Protein AF-A0A369VTH0-F1 (afdb_monomer)

Secondary structure (DSSP, 8-state):
-------------------PPPPPPP-TTSSSSS-PPPPPPP--------S------TT-----PPP-EEEETTTEEEEPPHHHHHHHHHHHHHHHHHTT--HHHHHHHSSS---HHHHHHH-HHHHHHHHHHHHHHHHHHHHHHHHHSS-HHHHHHHHHHTS--------------------------

Foldseek 3Di:
DDDDDDDDDDDDDDDPDDPDDDDDDDPPPVPPPPDDDDDDDDDDDDDDDDDDDDDPDDPPQDDFADWDFDQDVPPGTDTDDSVRRLVVLLVQLLQCLLVPHDLQVNQVVGVVRDHSVSCCVSRVPSNVNSPVNNVVVVVVVLVCLLPVPPDVPSVVVCCVVPVVDDPDPPPDPDDDDDDPDPPPDDDDD

Organism: NCBI:txid2283317

Structure (mmCIF, N/CA/C/O backbone):
data_AF-A0A369VTH0-F1
#
_entry.id   AF-A0A369VTH0-F1
#
loop_
_atom_site.group_PDB
_atom_site.id
_atom_site.type_symbol
_atom_site.label_atom_id
_atom_site.label_alt_id
_atom_site.label_comp_id
_atom_site.label_asym_id
_atom_site.label_entity_id
_atom_site.label_seq_id
_atom_site.pdbx_PDB_ins_code
_atom_site.Cartn_x
_atom_site.Cartn_y
_atom_site.Cartn_z
_atom_site.occupancy
_atom_site.B_iso_or_equiv
_atom_site.auth_seq_id
_atom_site.auth_comp_id
_atom_site.auth_asym_id
_atom_site.auth_atom_id
_atom_site.pdbx_PDB_model_num
ATOM 1 N N . MET A 1 1 ? 69.311 9.388 26.893 1.00 39.47 1 MET A N 1
ATOM 2 C CA . MET A 1 1 ? 69.489 10.281 28.061 1.00 39.47 1 MET A CA 1
ATOM 3 C C . MET A 1 1 ? 70.096 11.584 27.569 1.00 39.47 1 MET A C 1
ATOM 5 O O . MET A 1 1 ? 70.911 11.472 26.658 1.00 39.47 1 MET A O 1
ATOM 9 N N . PRO A 1 2 ? 69.844 12.751 28.185 1.00 56.41 2 PRO A N 1
ATOM 10 C CA . PRO A 1 2 ? 68.812 13.108 29.178 1.00 56.41 2 PRO A CA 1
ATOM 11 C C . PRO A 1 2 ? 68.108 14.454 28.839 1.00 56.41 2 PRO A C 1
ATOM 13 O O . PRO A 1 2 ? 68.538 15.172 27.949 1.00 56.41 2 PRO A O 1
ATOM 16 N N . GLY A 1 3 ? 66.934 14.741 29.406 1.00 42.00 3 GLY A N 1
ATOM 17 C CA . GLY A 1 3 ? 66.774 15.743 30.483 1.00 42.00 3 GLY A CA 1
ATOM 18 C C . GLY A 1 3 ? 65.873 16.877 29.946 1.00 42.00 3 GLY A C 1
ATOM 19 O O . GLY A 1 3 ? 65.974 17.204 28.775 1.00 42.00 3 GLY A O 1
ATOM 20 N N . ASP A 1 4 ? 64.892 17.455 30.632 1.00 45.78 4 ASP A N 1
ATOM 21 C CA . ASP A 1 4 ? 64.706 17.573 32.067 1.00 45.78 4 ASP A CA 1
ATOM 22 C C . ASP A 1 4 ? 63.232 17.704 32.470 1.00 45.78 4 ASP A C 1
ATOM 24 O O . ASP A 1 4 ? 62.365 18.189 31.744 1.00 45.78 4 ASP A O 1
ATOM 28 N N . ARG A 1 5 ? 62.997 17.229 33.693 1.00 45.72 5 ARG A N 1
ATOM 29 C CA . ARG A 1 5 ? 61.818 17.440 34.533 1.00 45.72 5 ARG A CA 1
ATOM 30 C C . ARG A 1 5 ? 61.799 18.881 35.079 1.00 45.72 5 ARG A C 1
ATOM 32 O O . ARG A 1 5 ? 62.796 19.585 35.008 1.00 45.72 5 ARG A O 1
ATOM 39 N N . VAL A 1 6 ? 60.731 19.168 35.838 1.00 45.72 6 VAL A N 1
ATOM 40 C CA . VAL A 1 6 ? 60.580 20.240 36.853 1.00 45.72 6 VAL A CA 1
ATOM 41 C C . VAL A 1 6 ? 59.989 21.530 36.243 1.00 45.72 6 VAL A C 1
ATOM 43 O O . VAL A 1 6 ? 60.472 22.010 35.237 1.00 45.72 6 VAL A O 1
ATOM 46 N N . ALA A 1 7 ? 58.895 22.138 36.713 1.00 45.72 7 ALA A N 1
ATOM 47 C CA . ALA A 1 7 ? 58.315 22.183 38.048 1.00 45.72 7 ALA A CA 1
ATOM 48 C C . ALA A 1 7 ? 56.780 22.278 38.008 1.00 45.72 7 ALA A C 1
ATOM 50 O O . ALA A 1 7 ? 56.200 23.098 37.298 1.00 45.72 7 ALA A O 1
ATOM 51 N N . ALA A 1 8 ? 56.137 21.494 38.869 1.00 44.50 8 ALA A N 1
ATOM 52 C CA . ALA A 1 8 ? 54.810 21.781 39.379 1.00 44.50 8 ALA A CA 1
ATOM 53 C C . ALA A 1 8 ? 54.916 22.885 40.447 1.00 44.50 8 ALA A C 1
ATOM 55 O O . ALA A 1 8 ? 55.665 22.737 41.410 1.00 44.50 8 ALA A O 1
ATOM 56 N N . SER A 1 9 ? 54.154 23.968 40.300 1.00 47.31 9 SER A N 1
ATOM 57 C CA . SER A 1 9 ? 53.889 24.936 41.372 1.00 47.31 9 SER A CA 1
ATOM 58 C C . SER A 1 9 ? 52.471 25.475 41.158 1.00 47.31 9 SER A C 1
ATOM 60 O O . SER A 1 9 ? 52.183 26.127 40.164 1.00 47.31 9 SER A O 1
ATOM 62 N N . ARG A 1 10 ? 51.489 24.937 41.884 1.00 46.12 10 ARG A N 1
ATOM 63 C CA . ARG A 1 10 ? 50.989 25.502 43.146 1.00 46.12 10 ARG A CA 1
ATOM 64 C C . ARG A 1 10 ? 50.269 26.836 42.931 1.00 46.12 10 ARG A C 1
ATOM 66 O O . ARG A 1 10 ? 50.824 27.891 43.191 1.00 46.12 10 ARG A O 1
ATOM 73 N N . LEU A 1 11 ? 48.990 26.760 42.569 1.00 49.03 11 LEU A N 1
ATOM 74 C CA . LEU A 1 11 ? 48.008 27.783 42.923 1.00 49.03 11 LEU A CA 1
ATOM 75 C C . LEU A 1 11 ? 46.764 27.091 43.483 1.00 49.03 11 LEU A C 1
ATOM 77 O O . LEU A 1 11 ? 45.876 26.623 42.776 1.00 49.03 11 LEU A O 1
ATOM 81 N N . GLN A 1 12 ? 46.786 26.977 44.807 1.00 43.75 12 GLN A N 1
ATOM 82 C CA . GLN A 1 12 ? 45.666 26.627 45.661 1.00 43.75 12 GLN A CA 1
ATOM 83 C C . GLN A 1 12 ? 44.728 27.838 45.698 1.00 43.75 12 GLN A C 1
ATOM 85 O O . GLN A 1 12 ? 45.043 28.846 46.319 1.00 43.75 12 GLN A O 1
ATOM 90 N N . GLY A 1 13 ? 43.604 27.747 44.989 1.00 47.66 13 GLY A N 1
ATOM 91 C CA . GLY A 1 13 ? 42.487 28.682 45.094 1.00 47.66 13 GLY A CA 1
ATOM 92 C C . GLY A 1 13 ? 41.375 28.050 45.923 1.00 47.66 13 GLY A C 1
ATOM 93 O O . GLY A 1 13 ? 40.755 27.072 45.502 1.00 47.66 13 GLY A O 1
ATOM 94 N N . GLU A 1 14 ? 41.178 28.584 47.121 1.00 44.91 14 GLU A N 1
ATOM 95 C CA . GLU A 1 14 ? 40.207 28.183 48.136 1.00 44.91 14 GLU A CA 1
ATOM 96 C C . GLU A 1 14 ? 38.776 28.039 47.588 1.00 44.91 14 GLU A C 1
ATOM 98 O O . GLU A 1 14 ? 38.122 29.010 47.209 1.00 44.91 14 GLU A O 1
ATOM 103 N N . LYS A 1 15 ? 38.231 26.818 47.623 1.00 50.03 15 LYS A N 1
ATOM 104 C CA . LYS A 1 15 ? 36.787 26.594 47.483 1.00 50.03 15 LYS A CA 1
ATOM 105 C C . LYS A 1 15 ? 36.137 26.760 48.853 1.00 50.03 15 LYS A C 1
ATOM 107 O O . LYS A 1 15 ? 36.157 25.855 49.684 1.00 50.03 15 LYS A O 1
ATOM 112 N N . ARG A 1 16 ? 35.571 27.943 49.082 1.00 43.16 16 ARG A N 1
ATOM 113 C CA . ARG A 1 16 ? 34.778 28.297 50.265 1.00 43.16 16 ARG A CA 1
ATOM 114 C C . ARG A 1 16 ? 33.562 27.362 50.358 1.00 43.16 16 ARG A C 1
ATOM 116 O O . ARG A 1 16 ? 32.650 27.434 49.539 1.00 43.16 16 ARG A O 1
ATOM 123 N N . ALA A 1 17 ? 33.570 26.461 51.337 1.00 48.00 17 ALA A N 1
ATOM 124 C CA . ALA A 1 17 ? 32.475 25.539 51.610 1.00 48.00 17 ALA A CA 1
ATOM 125 C C . ALA A 1 17 ? 31.249 26.309 52.131 1.00 48.00 17 ALA A C 1
ATOM 127 O O . ALA A 1 17 ? 31.187 26.695 53.299 1.00 48.00 17 ALA A O 1
ATOM 128 N N . VAL A 1 18 ? 30.261 26.532 51.265 1.00 51.88 18 VAL A N 1
ATOM 129 C CA . VAL A 1 18 ? 28.922 26.955 51.686 1.00 51.88 18 VAL A CA 1
ATOM 130 C C . VAL A 1 18 ? 28.245 25.733 52.305 1.00 51.88 18 VAL A C 1
ATOM 132 O O . VAL A 1 18 ? 27.923 24.769 51.613 1.00 51.88 18 VAL A O 1
ATOM 135 N N . ARG A 1 19 ? 28.078 25.746 53.632 1.00 46.31 19 ARG A N 1
ATOM 136 C CA . ARG A 1 19 ? 27.323 24.728 54.371 1.00 46.31 19 ARG A CA 1
ATOM 137 C C . ARG A 1 19 ? 25.872 24.743 53.880 1.00 46.31 19 ARG A C 1
ATOM 139 O O . ARG A 1 19 ? 25.130 25.676 54.169 1.00 46.31 19 ARG A O 1
ATOM 146 N N . SER A 1 20 ? 25.492 23.723 53.115 1.00 52.38 20 SER A N 1
ATOM 147 C CA . SER A 1 20 ? 24.114 23.499 52.680 1.00 52.38 20 SER A CA 1
ATOM 148 C C . SER A 1 20 ? 23.259 23.115 53.891 1.00 52.38 20 SER A C 1
ATOM 150 O O . SER A 1 20 ? 23.569 22.162 54.606 1.00 52.38 20 SER A O 1
ATOM 152 N N . ILE A 1 21 ? 22.216 23.899 54.152 1.00 50.62 21 ILE A N 1
ATOM 153 C CA . ILE A 1 21 ? 21.202 23.628 55.174 1.00 50.62 21 ILE A CA 1
ATOM 154 C C . ILE A 1 21 ? 20.304 22.494 54.645 1.00 50.62 21 ILE 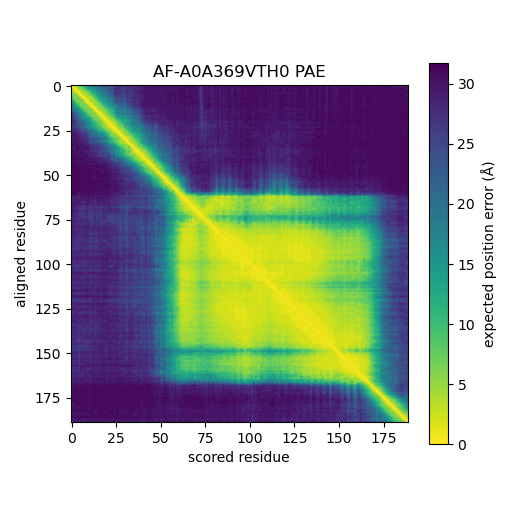A C 1
ATOM 156 O O . ILE A 1 21 ? 19.779 22.629 53.538 1.00 50.62 21 ILE A O 1
ATOM 160 N N . PRO A 1 22 ? 20.101 21.384 55.379 1.00 64.50 22 PRO A N 1
ATOM 161 C CA . PRO A 1 22 ? 19.213 20.318 54.924 1.00 64.50 22 PRO A CA 1
ATOM 162 C C . PRO A 1 22 ? 17.736 20.758 54.994 1.00 64.50 22 PRO A C 1
ATOM 164 O O . PRO A 1 22 ? 17.345 21.428 55.953 1.00 64.50 22 PRO A O 1
ATOM 167 N N . PRO A 1 23 ? 16.889 20.377 54.018 1.00 58.41 23 PRO A N 1
ATOM 168 C CA . PRO A 1 23 ? 15.469 20.718 54.039 1.00 58.41 23 PRO A CA 1
ATOM 169 C C . PRO A 1 23 ? 14.714 19.949 55.143 1.00 58.41 23 PRO A C 1
ATOM 171 O O . PRO A 1 23 ? 15.085 18.816 55.472 1.00 58.41 23 PRO A O 1
ATOM 174 N N . PRO A 1 24 ? 13.632 20.520 55.709 1.00 54.00 24 PRO A N 1
ATOM 175 C CA . PRO A 1 24 ? 12.862 19.876 56.769 1.00 54.00 24 PRO A CA 1
ATOM 176 C C . PRO A 1 24 ? 12.137 18.623 56.256 1.00 54.00 24 PRO A C 1
ATOM 178 O O . PRO A 1 24 ? 11.511 18.631 55.192 1.00 54.00 24 PRO A O 1
ATOM 181 N N . LYS A 1 25 ? 12.214 17.537 57.034 1.00 52.00 25 LYS A N 1
ATOM 182 C CA . LYS A 1 25 ? 11.550 16.256 56.755 1.00 52.00 25 LYS A CA 1
ATOM 183 C C . LYS A 1 25 ? 10.031 16.468 56.740 1.00 52.00 25 LYS A C 1
ATOM 185 O O . LYS A 1 25 ? 9.452 16.833 57.755 1.00 52.00 25 LYS A O 1
ATOM 190 N N . ARG A 1 26 ? 9.382 16.248 55.590 1.00 51.69 26 ARG A N 1
ATOM 191 C CA . ARG A 1 26 ? 7.918 16.141 55.509 1.00 51.69 26 ARG A CA 1
ATOM 192 C C . ARG A 1 26 ? 7.504 14.756 55.998 1.00 51.69 26 ARG A C 1
ATOM 194 O O . ARG A 1 26 ? 7.902 13.753 55.406 1.00 51.69 26 ARG A O 1
ATOM 201 N N . ASP A 1 27 ? 6.695 14.722 57.048 1.00 47.78 27 ASP A N 1
ATOM 202 C CA . ASP A 1 27 ? 6.076 13.517 57.600 1.00 47.78 27 ASP A CA 1
ATOM 203 C C . ASP A 1 27 ? 5.185 12.833 56.548 1.00 47.78 27 ASP A C 1
ATOM 205 O O . ASP A 1 27 ? 4.029 13.195 56.328 1.00 47.78 27 ASP A O 1
ATOM 209 N N . THR A 1 28 ? 5.729 11.831 55.859 1.00 52.28 28 THR A N 1
ATOM 210 C CA . THR A 1 28 ? 5.034 11.075 54.798 1.00 52.28 28 THR A CA 1
ATOM 211 C C . THR A 1 28 ? 4.133 9.954 55.332 1.00 52.28 28 THR A C 1
ATOM 213 O O . THR A 1 28 ? 3.490 9.248 54.556 1.00 52.28 28 THR A O 1
ATOM 216 N N . GLU A 1 29 ? 4.007 9.822 56.653 1.00 46.41 29 GLU A N 1
ATOM 217 C CA . GLU A 1 29 ? 3.188 8.791 57.306 1.00 46.41 29 GLU A CA 1
ATOM 218 C C . GLU A 1 29 ? 1.704 9.176 57.458 1.00 46.41 29 GLU A C 1
ATOM 220 O O . GLU A 1 29 ? 0.845 8.297 57.531 1.00 46.41 29 GLU A O 1
ATOM 225 N N . ARG A 1 30 ? 1.341 10.468 57.420 1.00 45.03 30 ARG A N 1
ATOM 226 C CA . ARG A 1 30 ? -0.065 10.895 57.603 1.00 45.03 30 ARG A CA 1
ATOM 227 C C . ARG A 1 30 ? -0.906 10.864 56.317 1.00 45.03 30 ARG A C 1
ATOM 229 O O . ARG A 1 30 ? -2.130 10.842 56.394 1.00 45.03 30 ARG A O 1
ATOM 236 N N . ALA A 1 31 ? -0.273 10.807 55.142 1.00 46.62 31 ALA A N 1
ATOM 237 C CA . ALA A 1 31 ? -0.955 10.848 53.840 1.00 46.62 31 ALA A CA 1
ATOM 238 C C . ALA A 1 31 ? -1.280 9.462 53.242 1.00 46.62 31 ALA A C 1
ATOM 240 O O . ALA A 1 31 ? -1.999 9.380 52.252 1.00 46.62 31 ALA A O 1
ATOM 241 N N . LYS A 1 32 ? -0.800 8.360 53.839 1.00 49.81 32 LYS A N 1
ATOM 242 C CA . LYS A 1 32 ? -1.048 6.988 53.342 1.00 49.81 32 LYS A CA 1
ATOM 243 C C . LYS A 1 32 ? -2.275 6.295 53.955 1.00 49.81 32 LYS A C 1
ATOM 245 O O . LYS A 1 32 ? -2.576 5.163 53.593 1.00 49.81 32 LYS A O 1
ATOM 250 N N . ARG A 1 33 ? -3.011 6.954 54.859 1.00 47.69 33 ARG A N 1
ATOM 251 C CA . ARG A 1 33 ? -4.164 6.365 55.576 1.00 47.69 33 ARG A CA 1
ATOM 252 C C . ARG A 1 33 ? -5.548 6.683 54.996 1.00 47.69 33 ARG A C 1
ATOM 254 O O . ARG A 1 33 ? -6.539 6.253 55.574 1.00 47.69 33 ARG A O 1
ATOM 261 N N . ALA A 1 34 ? -5.643 7.370 53.859 1.00 52.88 34 ALA A N 1
ATOM 262 C CA . ALA A 1 34 ? -6.928 7.756 53.273 1.00 52.88 34 ALA A CA 1
ATOM 263 C C . ALA A 1 34 ? -6.960 7.543 51.751 1.00 52.88 34 ALA A C 1
ATOM 265 O O . ALA A 1 34 ? -6.857 8.506 51.005 1.00 52.88 34 ALA A O 1
ATOM 266 N N . ALA A 1 35 ? -7.065 6.285 51.303 1.00 50.59 35 ALA A N 1
ATOM 267 C CA . ALA A 1 35 ? -7.643 5.888 50.005 1.00 50.59 35 ALA A CA 1
ATOM 268 C C . ALA A 1 35 ? -7.510 4.364 49.809 1.00 50.59 35 ALA A C 1
ATOM 270 O O . ALA A 1 35 ? -6.676 3.892 49.042 1.00 50.59 35 ALA A O 1
ATOM 271 N N . ALA A 1 36 ? -8.320 3.576 50.518 1.00 47.56 36 ALA A N 1
ATOM 272 C CA . ALA A 1 36 ? -8.542 2.172 50.170 1.00 47.56 36 ALA A CA 1
ATOM 273 C C . ALA A 1 36 ? -9.909 2.062 49.465 1.00 47.56 36 ALA A C 1
ATOM 275 O O . ALA A 1 36 ? -10.901 2.506 50.048 1.00 47.56 36 ALA A O 1
ATOM 276 N N . PRO A 1 37 ? -10.006 1.516 48.237 1.00 54.88 37 PRO A N 1
ATOM 277 C CA . PRO A 1 37 ? -11.299 1.281 47.597 1.00 54.88 37 PRO A CA 1
ATOM 278 C C . PRO A 1 37 ? -12.063 0.145 48.307 1.00 54.88 37 PRO A C 1
ATOM 280 O O . PRO A 1 37 ? -11.434 -0.760 48.868 1.00 54.88 37 PRO A O 1
ATOM 283 N N . PRO A 1 38 ? -13.409 0.155 48.308 1.00 53.19 38 PRO A N 1
ATOM 284 C CA . PRO A 1 38 ? -14.188 -0.861 49.008 1.00 53.19 38 PRO A CA 1
ATOM 285 C C . PRO A 1 38 ? -14.014 -2.251 48.376 1.00 53.19 38 PRO A C 1
ATOM 287 O O . PRO A 1 38 ? -14.066 -2.422 47.160 1.00 53.19 38 PRO A O 1
ATOM 290 N N . ARG A 1 39 ? -13.832 -3.256 49.242 1.00 45.56 39 ARG A N 1
ATOM 291 C CA . ARG A 1 39 ? -13.744 -4.688 48.913 1.00 45.56 39 ARG A CA 1
ATOM 292 C C . ARG A 1 39 ? -15.029 -5.173 48.220 1.00 45.56 39 ARG A C 1
ATOM 294 O O . ARG A 1 39 ? -16.110 -5.055 48.794 1.00 45.56 39 ARG A O 1
ATOM 301 N N . SER A 1 40 ? -14.914 -5.777 47.036 1.00 44.81 40 SER A N 1
ATOM 302 C CA . SER A 1 40 ? -16.000 -6.538 46.401 1.00 44.81 40 SER A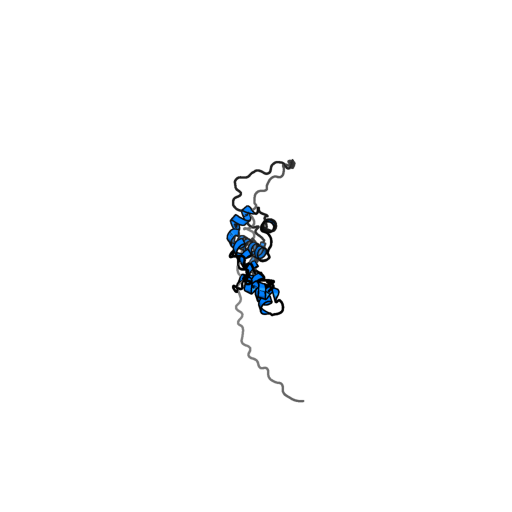 CA 1
ATOM 303 C C . SER A 1 40 ? -16.216 -7.876 47.128 1.00 44.81 40 SER A C 1
ATOM 305 O O . SER A 1 40 ? -15.262 -8.539 47.536 1.00 44.81 40 SER A O 1
ATOM 307 N N . LYS A 1 41 ? -17.482 -8.260 47.346 1.00 47.12 41 LYS A N 1
ATOM 308 C CA . LYS A 1 41 ? -17.856 -9.526 48.002 1.00 47.12 41 LYS A CA 1
ATOM 309 C C . LYS A 1 41 ? -17.584 -10.729 47.078 1.00 47.12 41 LYS A C 1
ATOM 311 O O . LYS A 1 41 ? -17.826 -10.610 45.878 1.00 47.12 41 LYS A O 1
ATOM 316 N N . PRO A 1 42 ? -17.150 -11.889 47.605 1.00 43.34 42 PRO A N 1
ATOM 317 C CA . PRO A 1 42 ? -16.998 -13.103 46.815 1.00 43.34 42 PRO A CA 1
ATOM 318 C C . PRO A 1 42 ? -18.315 -13.889 46.743 1.00 43.34 42 PRO A C 1
ATOM 320 O O . PRO A 1 42 ? -18.963 -14.112 47.763 1.00 43.34 42 PRO A O 1
ATOM 323 N N . GLY A 1 43 ? -18.650 -14.363 45.541 1.00 39.38 43 GLY A N 1
ATOM 324 C CA . GLY A 1 43 ? -19.582 -15.471 45.329 1.00 39.38 43 GLY A CA 1
ATOM 325 C C . GLY A 1 43 ? -20.795 -15.135 44.467 1.00 39.38 43 GLY A C 1
ATOM 326 O O . GLY A 1 43 ? -21.746 -14.539 44.953 1.00 39.38 43 GLY A O 1
ATOM 327 N N . ASP A 1 44 ? -20.793 -15.611 43.222 1.00 38.75 44 ASP A N 1
ATOM 328 C CA . ASP A 1 44 ? -21.819 -16.568 42.794 1.00 38.75 44 ASP A CA 1
ATOM 329 C C . ASP A 1 44 ? -21.321 -17.333 41.557 1.00 38.75 44 ASP A C 1
ATOM 331 O O . ASP A 1 44 ? -21.118 -16.774 40.477 1.00 38.75 44 ASP A O 1
ATOM 335 N N . GLY A 1 45 ? -21.054 -18.623 41.741 1.00 49.41 45 GLY A N 1
ATOM 336 C CA . GLY A 1 45 ? -20.690 -19.528 40.664 1.00 49.41 45 GLY A CA 1
ATOM 337 C C . GLY A 1 45 ? -21.936 -19.910 39.880 1.00 49.41 45 GLY A C 1
ATOM 338 O O . GLY A 1 45 ? -22.703 -20.767 40.312 1.00 49.41 45 GLY A O 1
ATOM 339 N N . ARG A 1 46 ? -22.110 -19.344 38.683 1.00 43.41 46 ARG A N 1
ATOM 340 C CA . ARG A 1 46 ? -23.081 -19.850 37.708 1.00 43.41 46 ARG A CA 1
ATOM 341 C C . ARG A 1 46 ? -22.434 -20.123 36.356 1.00 43.41 46 ARG A C 1
ATOM 343 O O . ARG A 1 46 ? -22.177 -19.232 35.560 1.00 43.41 46 ARG A O 1
ATOM 350 N N . ARG A 1 47 ? -22.177 -21.423 36.175 1.00 37.84 47 ARG A N 1
ATOM 351 C CA . ARG A 1 47 ? -22.221 -22.228 34.946 1.00 37.84 47 ARG A CA 1
ATOM 352 C C . ARG A 1 47 ? -22.208 -21.433 33.635 1.00 37.84 47 ARG A C 1
ATOM 354 O O . ARG A 1 47 ? -23.231 -20.920 33.192 1.00 37.84 47 ARG A O 1
ATOM 361 N N . LEU A 1 48 ? -21.069 -21.490 32.949 1.00 40.03 48 LEU A N 1
ATOM 362 C CA . LEU A 1 48 ? -21.002 -21.321 31.502 1.00 40.03 48 LEU A CA 1
ATOM 363 C C . LEU A 1 48 ? -21.844 -22.432 30.864 1.00 40.03 48 LEU A C 1
ATOM 365 O O . LEU A 1 48 ? -21.449 -23.597 30.875 1.00 40.03 48 LEU A O 1
ATOM 369 N N . THR A 1 49 ? -23.015 -22.085 30.336 1.00 38.66 49 THR A N 1
ATOM 370 C CA . THR A 1 49 ? -23.735 -22.964 29.414 1.00 38.66 49 THR A CA 1
ATOM 371 C C . THR A 1 49 ? -23.965 -22.251 28.092 1.00 38.66 49 THR A C 1
ATOM 373 O O . THR A 1 49 ? -24.520 -21.161 28.038 1.00 38.66 49 THR A O 1
ATOM 376 N N . SER A 1 50 ? -23.558 -22.968 27.048 1.00 34.53 50 SER A N 1
ATOM 377 C CA . SER A 1 50 ? -24.151 -23.017 25.717 1.00 34.53 50 SER A CA 1
ATOM 378 C C . SER A 1 50 ? -23.864 -21.886 24.721 1.00 34.53 50 SER A C 1
ATOM 380 O O . SER A 1 50 ? -24.234 -20.725 24.871 1.00 34.53 50 SER A O 1
ATOM 382 N N . ALA A 1 51 ? -23.238 -22.307 23.624 1.00 40.47 51 ALA A N 1
ATOM 383 C CA . ALA A 1 51 ? -2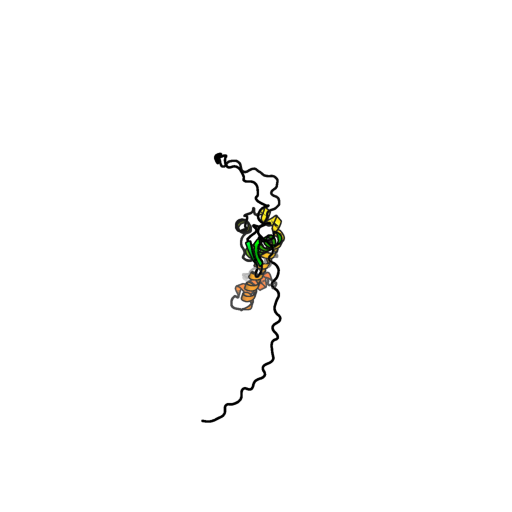2.682 -21.538 22.523 1.00 40.47 51 ALA A CA 1
ATOM 384 C C . ALA A 1 51 ? -23.727 -21.082 21.479 1.00 40.47 51 ALA A C 1
ATOM 386 O O . ALA A 1 51 ? -23.511 -21.246 20.283 1.00 40.47 51 ALA A O 1
ATOM 387 N N . ALA A 1 52 ? -24.860 -20.514 21.900 1.00 41.41 52 ALA A N 1
ATOM 388 C CA . ALA A 1 52 ? -25.975 -20.237 20.979 1.00 41.41 52 ALA A CA 1
ATOM 389 C C . ALA A 1 52 ? -26.534 -18.804 21.011 1.00 41.41 52 ALA A C 1
ATOM 391 O O . ALA A 1 52 ? -27.548 -18.542 20.371 1.00 41.41 52 ALA A O 1
ATOM 392 N N . ASN A 1 53 ? -25.911 -17.855 21.717 1.00 44.50 53 ASN A N 1
ATOM 393 C CA . ASN A 1 53 ? -26.463 -16.500 21.794 1.00 44.50 53 ASN A CA 1
ATOM 394 C C . ASN A 1 53 ? -25.371 -15.425 21.907 1.00 44.50 53 ASN A C 1
ATOM 396 O O . ASN A 1 53 ? -25.100 -14.892 22.981 1.00 44.50 53 ASN A O 1
ATOM 400 N N . LEU A 1 54 ? -24.722 -15.108 20.784 1.00 42.97 54 LEU A N 1
ATOM 401 C CA . LEU A 1 54 ? -24.006 -13.838 20.656 1.00 42.97 54 LEU A CA 1
ATOM 402 C C . LEU A 1 54 ? -25.049 -12.755 20.331 1.00 42.97 54 LEU A C 1
ATOM 404 O O . LEU A 1 54 ? -25.695 -12.839 19.284 1.00 42.97 54 LEU A O 1
ATOM 408 N N . PRO A 1 55 ? -25.254 -11.749 21.199 1.00 41.12 55 PRO A N 1
ATOM 409 C CA . PRO A 1 55 ? -26.271 -10.736 20.976 1.00 41.12 55 PRO A CA 1
ATOM 410 C C . PRO A 1 55 ? -25.934 -9.915 19.728 1.00 41.12 55 PRO A C 1
ATOM 412 O O . PRO A 1 55 ? -24.846 -9.349 19.596 1.00 41.12 55 PRO A O 1
ATOM 415 N N . ARG A 1 56 ? -26.905 -9.822 18.816 1.00 46.50 56 ARG A N 1
ATOM 416 C CA . ARG A 1 56 ? -26.887 -8.948 17.638 1.00 46.50 56 ARG A CA 1
ATOM 417 C C . ARG A 1 56 ? -26.956 -7.488 18.109 1.00 46.50 56 ARG A C 1
ATOM 419 O O . ARG A 1 56 ? -28.034 -6.908 18.185 1.00 46.50 56 ARG A O 1
ATOM 426 N N . MET A 1 57 ? -25.825 -6.912 18.519 1.00 35.66 57 MET A N 1
ATOM 427 C CA . MET A 1 57 ? -25.801 -5.592 19.157 1.00 35.66 57 MET A CA 1
ATOM 428 C C . MET A 1 57 ? -25.864 -4.440 18.145 1.00 35.66 57 MET A C 1
ATOM 430 O O . MET A 1 57 ? -24.978 -4.249 17.316 1.00 35.66 57 MET A O 1
ATOM 434 N N . ALA A 1 58 ? -26.892 -3.604 18.274 1.00 42.12 58 ALA A N 1
ATOM 435 C CA . ALA A 1 58 ? -26.882 -2.235 17.780 1.00 42.12 58 ALA A CA 1
ATOM 436 C C . ALA A 1 58 ? -25.785 -1.445 18.530 1.00 42.12 58 ALA A C 1
ATOM 438 O O . ALA A 1 58 ? -25.809 -1.366 19.754 1.00 42.12 58 ALA A O 1
ATOM 439 N N . GLY A 1 59 ? -24.790 -0.919 17.803 1.00 40.34 59 GLY A N 1
ATOM 440 C CA . GLY A 1 59 ? -23.622 -0.206 18.364 1.00 40.34 59 GLY A CA 1
ATOM 441 C C . GLY A 1 59 ? -22.306 -0.375 17.581 1.00 40.34 59 GLY A C 1
ATOM 442 O O . GLY A 1 59 ? -21.336 0.337 17.824 1.00 40.34 59 GLY A O 1
ATOM 443 N N . TRP A 1 60 ? -22.275 -1.273 16.591 1.00 44.78 60 TRP A N 1
ATOM 444 C CA . TRP A 1 60 ? -21.089 -1.766 15.863 1.00 44.78 60 TRP A CA 1
ATOM 445 C C . TRP A 1 60 ? -20.404 -0.788 14.876 1.00 44.78 60 TRP A C 1
ATOM 447 O O . TRP A 1 60 ? -19.667 -1.212 13.989 1.00 44.78 60 TRP A O 1
ATOM 457 N N . ASN A 1 61 ? -20.611 0.528 14.988 1.00 54.22 61 ASN A N 1
ATOM 458 C CA . ASN A 1 61 ? -20.164 1.493 13.966 1.00 54.22 61 ASN A CA 1
ATOM 459 C C . ASN A 1 61 ? -18.790 2.143 14.203 1.00 54.22 61 ASN A C 1
ATOM 461 O O . ASN A 1 61 ? -18.393 3.011 13.423 1.00 54.22 61 ASN A O 1
ATOM 465 N N . ARG A 1 62 ? -18.038 1.742 15.232 1.00 66.88 62 ARG A N 1
ATOM 466 C CA . ARG A 1 62 ? -16.681 2.258 15.450 1.00 66.88 62 ARG A CA 1
ATOM 467 C C . ARG A 1 62 ? -15.723 1.112 15.748 1.00 66.88 62 ARG A C 1
ATOM 469 O O . ARG A 1 62 ? -15.483 0.796 16.909 1.00 66.88 62 ARG A O 1
ATOM 476 N N . TRP A 1 63 ? -15.170 0.505 14.696 1.00 84.12 63 TRP A N 1
ATOM 477 C CA . TRP A 1 63 ? -13.951 -0.286 14.861 1.00 84.12 63 TRP A CA 1
ATOM 478 C C . TRP A 1 63 ? -12.880 0.609 15.497 1.00 84.12 63 TRP A C 1
ATOM 480 O O . TRP A 1 63 ? -12.723 1.772 15.108 1.00 84.12 63 TRP A O 1
ATOM 490 N N . ARG A 1 64 ? -12.189 0.088 16.512 1.00 84.69 64 ARG A N 1
ATOM 491 C CA . ARG A 1 64 ? -11.112 0.783 17.218 1.00 84.69 64 ARG A CA 1
ATOM 492 C C . ARG A 1 64 ? -9.855 -0.084 17.182 1.00 84.69 64 ARG A C 1
ATOM 494 O O . ARG A 1 64 ? -9.973 -1.286 17.417 1.00 84.69 64 ARG A O 1
ATOM 501 N N . PRO A 1 65 ? -8.681 0.506 16.916 1.00 86.75 65 PRO A N 1
ATOM 502 C CA . PRO A 1 65 ? -7.421 -0.221 16.954 1.00 86.75 65 PRO A CA 1
ATOM 503 C C . PRO A 1 65 ? -7.098 -0.657 18.386 1.00 86.75 65 PRO A C 1
ATOM 505 O O . PRO A 1 65 ? -7.424 0.045 19.348 1.00 86.75 65 PRO A O 1
ATOM 508 N N . ALA A 1 66 ? -6.446 -1.812 18.526 1.00 86.62 66 ALA A N 1
ATOM 509 C CA . ALA A 1 66 ? -5.936 -2.257 19.816 1.00 86.62 66 ALA A CA 1
ATOM 510 C C . ALA A 1 66 ? -4.819 -1.314 20.287 1.00 86.62 66 ALA A C 1
ATOM 512 O O . ALA A 1 66 ? -3.820 -1.133 19.590 1.00 86.62 66 ALA A O 1
ATOM 513 N N . ARG A 1 67 ? -4.984 -0.723 21.474 1.00 88.88 67 ARG A N 1
ATOM 514 C CA . ARG A 1 67 ? -3.948 0.104 22.100 1.00 88.88 67 ARG A CA 1
ATOM 515 C C . ARG A 1 67 ? -2.908 -0.802 22.741 1.00 88.88 67 ARG A C 1
ATOM 517 O O . ARG A 1 67 ? -3.243 -1.826 23.336 1.00 88.88 67 ARG A O 1
ATOM 524 N N . ARG A 1 68 ? -1.642 -0.438 22.579 1.00 88.44 68 ARG A N 1
ATOM 525 C CA . ARG A 1 68 ? -0.503 -1.178 23.124 1.00 88.44 68 ARG A CA 1
ATOM 526 C C . ARG A 1 68 ? 0.243 -0.309 24.118 1.00 88.44 68 ARG A C 1
ATOM 528 O O . ARG A 1 68 ? 0.221 0.914 24.009 1.00 88.44 68 ARG A O 1
ATOM 535 N N . ILE A 1 69 ? 0.917 -0.951 25.061 1.00 89.00 69 ILE A N 1
ATOM 536 C CA . ILE A 1 69 ? 1.887 -0.272 25.915 1.00 89.00 69 ILE A CA 1
ATOM 537 C C . ILE A 1 69 ? 3.122 -0.012 25.053 1.00 89.00 69 ILE A C 1
ATOM 539 O O . ILE A 1 69 ? 3.708 -0.948 24.507 1.00 89.00 69 ILE A O 1
ATOM 543 N N . ILE A 1 70 ? 3.458 1.260 24.881 1.00 88.81 70 ILE A N 1
ATOM 544 C CA . ILE A 1 70 ? 4.668 1.719 24.206 1.00 88.81 70 ILE A CA 1
ATOM 545 C C . ILE A 1 70 ? 5.687 2.148 25.252 1.00 88.81 70 ILE A C 1
ATOM 547 O O . ILE A 1 70 ? 5.336 2.756 26.262 1.00 88.81 70 ILE A O 1
ATOM 551 N N . ASP A 1 71 ? 6.948 1.824 24.995 1.00 90.19 71 ASP A N 1
ATOM 552 C CA . ASP A 1 71 ? 8.066 2.350 25.765 1.00 90.19 71 ASP A CA 1
ATOM 553 C C . ASP A 1 71 ? 8.534 3.651 25.113 1.00 90.19 71 ASP A C 1
ATOM 555 O O . ASP A 1 71 ? 8.885 3.670 23.928 1.00 90.19 71 ASP A O 1
ATOM 559 N N . VAL A 1 72 ? 8.460 4.748 25.861 1.00 85.44 72 VAL A N 1
ATOM 560 C CA . VAL A 1 72 ? 8.840 6.074 25.382 1.00 85.44 72 VAL A CA 1
ATOM 561 C C . VAL A 1 72 ? 10.165 6.456 26.038 1.00 85.44 72 VAL A C 1
ATOM 563 O O . VAL A 1 72 ? 10.235 6.536 27.270 1.00 85.44 72 VAL A O 1
ATOM 566 N N . PRO A 1 73 ? 11.223 6.724 25.246 1.00 89.00 73 PRO A N 1
ATOM 567 C CA . PRO A 1 73 ? 12.527 7.087 25.786 1.00 89.00 73 PRO A CA 1
ATOM 568 C C . PRO A 1 73 ? 12.428 8.264 26.764 1.00 89.00 73 PRO A C 1
ATOM 570 O O . PRO A 1 73 ? 11.987 9.349 26.397 1.00 89.00 73 PRO A O 1
ATOM 573 N N . GLY A 1 74 ? 12.836 8.045 28.015 1.00 87.44 74 GLY A N 1
ATOM 574 C CA . GLY A 1 74 ? 12.834 9.064 29.073 1.00 87.44 74 GLY A CA 1
ATOM 575 C C . GLY A 1 74 ? 11.523 9.224 29.857 1.00 87.44 74 GLY A C 1
ATOM 576 O O . GLY A 1 74 ? 11.562 9.782 30.949 1.00 87.44 74 GLY A O 1
ATOM 577 N N . GLU A 1 75 ? 10.395 8.698 29.369 1.00 79.50 75 GLU A N 1
ATOM 578 C CA . GLU A 1 75 ? 9.087 8.744 30.059 1.00 79.50 75 GLU A CA 1
ATOM 579 C C . GLU A 1 75 ? 8.653 7.376 30.615 1.00 79.50 75 GLU A C 1
ATOM 581 O O . GLU A 1 75 ? 7.778 7.303 31.479 1.00 79.50 75 GLU A O 1
ATOM 586 N N . GLY A 1 76 ? 9.283 6.292 30.154 1.00 88.06 76 GLY A N 1
ATOM 587 C CA . GLY A 1 76 ? 8.942 4.924 30.528 1.00 88.06 76 GLY A CA 1
ATOM 588 C C . GLY A 1 76 ? 7.751 4.382 29.738 1.00 88.06 76 GLY A C 1
ATOM 589 O O . GLY A 1 76 ? 7.449 4.821 28.627 1.00 88.06 76 GLY A O 1
ATOM 590 N N . GLN A 1 77 ? 7.069 3.392 30.311 1.00 87.44 77 GLN A N 1
ATOM 591 C CA . GLN A 1 77 ? 5.966 2.705 29.646 1.00 87.44 77 GLN A CA 1
ATOM 592 C C . GLN A 1 77 ? 4.658 3.488 29.777 1.00 87.44 77 GLN A C 1
ATOM 594 O O . GLN A 1 77 ? 4.201 3.764 30.889 1.00 87.44 77 GLN A O 1
ATOM 599 N N . ARG A 1 78 ? 4.012 3.781 28.645 1.00 87.88 78 ARG A N 1
ATOM 600 C CA . ARG A 1 78 ? 2.672 4.387 28.599 1.00 87.88 78 ARG A CA 1
ATOM 601 C C . ARG A 1 78 ? 1.767 3.666 27.605 1.00 87.88 78 ARG A C 1
ATOM 603 O O . ARG A 1 78 ? 2.230 3.100 26.620 1.00 87.88 78 ARG A O 1
ATOM 610 N N . GLU A 1 79 ? 0.461 3.674 27.850 1.00 88.56 79 GLU A N 1
ATOM 611 C CA . GLU A 1 79 ? -0.513 3.162 26.879 1.00 88.56 79 GLU A CA 1
ATOM 612 C C . GLU A 1 79 ? -0.611 4.129 25.689 1.00 88.56 79 GLU A C 1
ATOM 614 O O . GLU A 1 79 ? -0.662 5.345 25.874 1.00 88.56 79 GLU A O 1
ATOM 619 N N . GLN A 1 80 ? -0.636 3.598 24.464 1.00 86.94 80 GLN A N 1
ATOM 620 C CA . GLN A 1 80 ? -0.874 4.400 23.263 1.00 86.94 80 GLN A CA 1
ATOM 621 C C . GLN A 1 80 ? -2.188 5.169 23.355 1.00 86.94 80 GLN A C 1
ATOM 623 O O . GLN A 1 80 ? -3.207 4.644 23.805 1.00 86.94 80 GLN A O 1
ATOM 628 N N . THR A 1 81 ? -2.199 6.378 22.806 1.00 89.62 81 THR A N 1
ATOM 629 C CA . THR A 1 81 ? -3.446 7.107 22.561 1.00 89.62 81 THR A CA 1
ATOM 630 C C . THR A 1 81 ? -4.228 6.482 21.399 1.00 89.62 81 THR A C 1
ATOM 632 O O . THR A 1 81 ? -3.684 5.790 20.536 1.00 89.62 81 THR A O 1
ATOM 635 N N . GLU A 1 82 ? -5.535 6.753 21.321 1.00 85.56 82 GLU A N 1
ATOM 636 C CA . GLU A 1 82 ? -6.357 6.274 20.197 1.00 85.56 82 GLU A CA 1
ATOM 637 C C . GLU A 1 82 ? -5.888 6.824 18.841 1.00 85.56 82 GLU A C 1
ATOM 639 O O . GLU A 1 82 ? -5.992 6.138 17.822 1.00 85.56 82 GLU A O 1
ATOM 644 N N . GLY A 1 83 ? -5.374 8.058 18.825 1.00 88.44 83 GLY A N 1
ATOM 645 C CA . GLY A 1 83 ? -4.858 8.704 17.620 1.00 88.44 83 GLY A CA 1
ATOM 646 C C . GLY A 1 83 ? -3.603 8.015 17.090 1.00 88.44 83 GLY A C 1
ATOM 647 O O . GLY A 1 83 ? -3.537 7.706 15.899 1.00 88.44 83 GLY A O 1
ATOM 648 N N . GLU A 1 84 ? -2.653 7.711 17.978 1.00 88.81 84 GLU A N 1
ATOM 649 C CA . GLU A 1 84 ? -1.424 6.977 17.646 1.00 88.81 84 GLU A CA 1
ATOM 650 C C . GLU A 1 84 ? -1.743 5.564 17.140 1.00 88.81 84 GLU A C 1
ATOM 652 O O . GLU A 1 84 ? -1.274 5.171 16.071 1.00 88.81 84 GLU A O 1
ATOM 657 N N . ALA A 1 85 ? -2.617 4.834 17.840 1.00 90.88 85 ALA A N 1
ATOM 658 C CA . ALA A 1 85 ? -3.026 3.490 17.437 1.00 90.88 85 ALA A CA 1
ATOM 659 C C . ALA A 1 85 ? -3.722 3.485 16.059 1.00 90.88 85 ALA A C 1
ATOM 661 O O . ALA A 1 85 ? -3.526 2.577 15.248 1.00 90.88 85 ALA A O 1
ATOM 662 N N . MET A 1 86 ? -4.511 4.520 15.750 1.00 91.69 86 MET A N 1
ATOM 663 C CA . MET A 1 86 ? -5.166 4.652 14.445 1.00 91.69 86 MET A CA 1
ATOM 664 C C . MET A 1 86 ? -4.174 5.016 13.335 1.00 91.69 86 MET A C 1
ATOM 666 O O . MET A 1 86 ? -4.282 4.499 12.222 1.00 91.69 86 MET A O 1
ATOM 670 N N . ALA A 1 87 ? -3.205 5.889 13.615 1.00 92.88 87 ALA A N 1
ATOM 671 C CA . ALA A 1 87 ? -2.128 6.193 12.676 1.00 92.88 87 ALA A CA 1
ATOM 672 C C . ALA A 1 87 ? -1.302 4.937 12.359 1.00 92.88 87 ALA A C 1
ATOM 674 O O . ALA A 1 87 ? -1.036 4.658 11.189 1.00 92.88 87 ALA A O 1
ATOM 675 N N . GLN A 1 88 ? -0.994 4.129 13.376 1.00 92.88 88 GLN A N 1
ATOM 676 C CA . GLN A 1 88 ? -0.309 2.851 13.204 1.00 92.88 88 GLN A CA 1
ATOM 677 C C . GLN A 1 88 ? -1.136 1.866 12.366 1.00 92.88 88 GLN A C 1
ATOM 679 O O . GLN A 1 88 ? -0.601 1.249 11.447 1.00 92.88 88 GLN A O 1
ATOM 684 N N . ALA A 1 89 ? -2.443 1.758 12.623 1.00 94.38 89 ALA A N 1
ATOM 685 C CA . ALA A 1 89 ? -3.332 0.915 11.825 1.00 94.38 89 ALA A CA 1
ATOM 686 C C . ALA A 1 89 ? -3.382 1.353 10.350 1.00 94.38 89 ALA A C 1
ATOM 688 O O . ALA A 1 89 ? -3.338 0.509 9.456 1.00 94.38 89 ALA A O 1
ATOM 689 N N . ARG A 1 90 ? -3.422 2.666 10.080 1.00 95.81 90 ARG A N 1
ATOM 690 C CA . ARG A 1 90 ? -3.371 3.211 8.712 1.00 95.81 90 ARG A CA 1
ATOM 691 C C . ARG A 1 90 ? -2.063 2.869 8.002 1.00 95.81 90 ARG A C 1
ATOM 693 O O . ARG A 1 90 ? -2.105 2.399 6.868 1.00 95.81 90 ARG A O 1
ATOM 700 N N . ALA A 1 91 ? -0.927 3.062 8.673 1.00 96.56 91 ALA A N 1
ATOM 701 C CA . ALA A 1 91 ? 0.384 2.705 8.135 1.00 96.56 91 ALA A CA 1
ATOM 702 C C . ALA A 1 91 ? 0.472 1.201 7.830 1.00 96.56 91 ALA A C 1
ATOM 704 O O . ALA A 1 91 ? 0.852 0.814 6.729 1.00 96.56 91 ALA A O 1
ATOM 705 N N . GLN A 1 92 ? 0.006 0.356 8.754 1.00 96.06 92 GLN A N 1
ATOM 706 C CA . GLN A 1 92 ? -0.020 -1.093 8.566 1.00 96.06 92 GLN A CA 1
ATOM 707 C C . GLN A 1 92 ? -0.860 -1.508 7.347 1.00 96.06 92 GLN A C 1
ATOM 709 O O . GLN A 1 92 ? -0.409 -2.319 6.538 1.00 96.06 92 GLN A O 1
ATOM 714 N N . VAL A 1 93 ? -2.069 -0.955 7.184 1.00 97.19 93 VAL A N 1
ATOM 715 C CA . VAL A 1 93 ? -2.929 -1.250 6.022 1.00 97.19 93 VAL A CA 1
ATOM 716 C C . VAL A 1 93 ? -2.273 -0.791 4.720 1.00 97.19 93 VAL A C 1
ATOM 718 O O . VAL A 1 93 ? -2.307 -1.526 3.730 1.00 97.19 93 VAL A O 1
ATOM 721 N N . LEU A 1 94 ? -1.668 0.399 4.720 1.00 97.81 94 LEU A N 1
ATOM 722 C CA . LEU A 1 94 ? -0.962 0.939 3.563 1.00 97.81 94 LEU A CA 1
ATOM 723 C C . LEU A 1 94 ? 0.188 0.022 3.131 1.00 97.81 94 LEU A C 1
ATOM 725 O O . LEU A 1 94 ? 0.292 -0.304 1.948 1.00 97.81 94 LEU A O 1
ATOM 729 N N . ASP A 1 95 ? 1.020 -0.408 4.078 1.00 97.69 95 ASP A N 1
ATOM 730 C CA . ASP A 1 95 ? 2.187 -1.244 3.801 1.00 97.69 95 ASP A CA 1
ATOM 731 C C . ASP A 1 95 ? 1.784 -2.645 3.326 1.00 97.69 95 ASP A C 1
ATOM 733 O O . ASP A 1 95 ? 2.333 -3.145 2.344 1.00 97.69 95 ASP A O 1
ATOM 737 N N . LEU A 1 96 ? 0.763 -3.255 3.940 1.00 97.44 96 LEU A N 1
ATOM 738 C CA . LEU A 1 96 ? 0.241 -4.555 3.500 1.00 97.44 96 LEU A CA 1
ATOM 739 C C . LEU A 1 96 ? -0.353 -4.492 2.085 1.00 97.44 96 LEU A C 1
ATOM 741 O O . LEU A 1 96 ? -0.135 -5.399 1.279 1.00 97.44 96 LEU A O 1
ATOM 745 N N . MET A 1 97 ? -1.072 -3.417 1.753 1.00 97.81 97 MET A N 1
ATOM 746 C CA . MET A 1 97 ? -1.570 -3.213 0.390 1.00 97.81 97 MET A CA 1
ATOM 747 C C . MET A 1 97 ? -0.441 -2.948 -0.601 1.00 97.81 97 MET A C 1
ATOM 749 O O . MET A 1 97 ? -0.477 -3.482 -1.707 1.00 97.81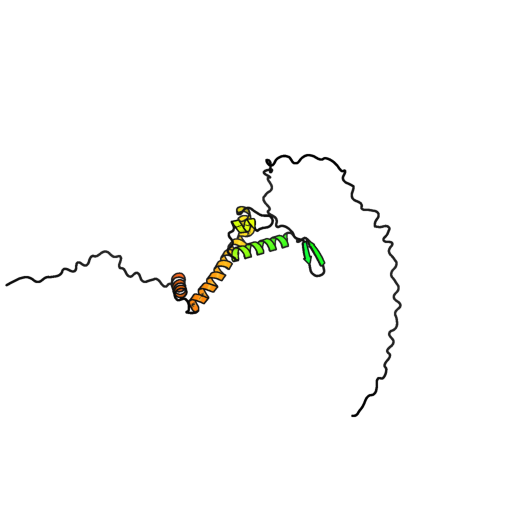 97 MET A O 1
ATOM 753 N N . ALA A 1 98 ? 0.566 -2.162 -0.216 1.00 97.06 98 ALA A N 1
ATOM 754 C CA . ALA A 1 98 ? 1.733 -1.895 -1.051 1.00 97.06 98 ALA A CA 1
ATOM 755 C C . ALA A 1 98 ? 2.545 -3.169 -1.337 1.00 97.06 98 ALA A C 1
ATOM 757 O O . ALA A 1 98 ? 3.081 -3.316 -2.435 1.00 97.06 98 ALA A O 1
ATOM 758 N N . ALA A 1 99 ? 2.581 -4.109 -0.389 1.00 96.12 99 ALA A N 1
ATOM 759 C CA . ALA A 1 99 ? 3.169 -5.436 -0.564 1.00 96.12 99 ALA A CA 1
ATOM 760 C C . ALA A 1 99 ? 2.320 -6.379 -1.444 1.00 96.12 99 ALA A C 1
ATOM 762 O O . ALA A 1 99 ? 2.809 -7.420 -1.876 1.00 96.12 99 ALA A O 1
ATOM 763 N N . GLY A 1 100 ? 1.061 -6.031 -1.735 1.00 95.44 100 GLY A N 1
ATOM 764 C CA . GLY A 1 100 ? 0.164 -6.821 -2.582 1.00 95.44 100 GLY A CA 1
ATOM 765 C C . GLY A 1 100 ? -0.710 -7.837 -1.847 1.00 95.44 100 GLY A C 1
ATOM 766 O O . GLY A 1 100 ? -1.265 -8.735 -2.483 1.00 95.44 100 GLY A O 1
ATOM 767 N N . VAL A 1 101 ? -0.871 -7.706 -0.528 1.00 96.88 101 VAL A N 1
ATOM 768 C CA . VAL A 1 101 ? -1.771 -8.569 0.251 1.00 96.88 101 VAL A CA 1
ATOM 769 C C . VAL A 1 101 ? -3.232 -8.263 -0.103 1.00 96.88 101 VAL A C 1
ATOM 771 O O . VAL A 1 101 ? -3.632 -7.111 -0.279 1.00 96.88 101 VAL A O 1
ATOM 774 N N . ARG A 1 102 ? -4.071 -9.300 -0.204 1.00 96.12 102 ARG A N 1
ATOM 775 C CA . ARG A 1 102 ? -5.502 -9.135 -0.509 1.00 96.12 102 ARG A CA 1
ATOM 776 C C . ARG A 1 102 ? -6.237 -8.476 0.659 1.00 96.12 102 ARG A C 1
ATOM 778 O O . ARG A 1 102 ? -6.033 -8.842 1.812 1.00 96.12 102 ARG A O 1
ATOM 785 N N . GLN A 1 103 ? -7.198 -7.598 0.360 1.00 95.81 103 GLN A N 1
ATOM 786 C CA . GLN A 1 103 ? -7.991 -6.882 1.377 1.00 95.81 103 GLN A CA 1
ATOM 787 C C . GLN A 1 103 ? -8.679 -7.810 2.396 1.00 95.81 103 GLN A C 1
ATOM 789 O O . GLN A 1 103 ? -8.778 -7.464 3.569 1.00 95.81 103 GLN A O 1
ATOM 794 N N . CYS A 1 104 ? -9.140 -8.993 1.971 1.00 95.81 104 CYS A N 1
ATOM 795 C CA . CYS A 1 104 ? -9.757 -9.977 2.864 1.00 95.81 104 CYS A CA 1
ATOM 796 C C . CYS A 1 104 ? -8.780 -10.551 3.897 1.00 95.81 104 CYS A C 1
ATOM 798 O O . CYS A 1 104 ? -9.182 -10.836 5.022 1.00 95.81 104 CYS A O 1
ATOM 800 N N . ASP A 1 105 ? -7.511 -10.703 3.526 1.00 97.12 105 ASP A N 1
ATOM 801 C CA . ASP A 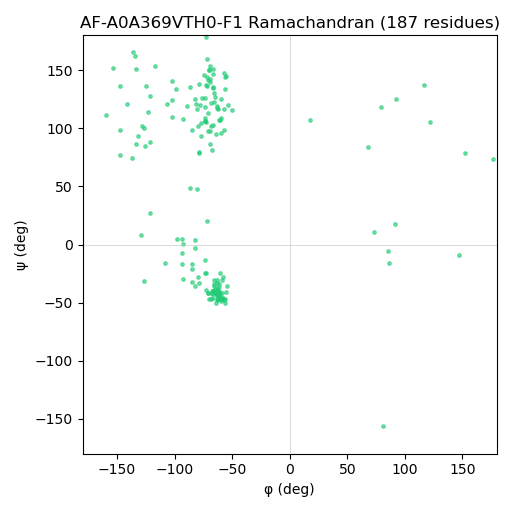1 105 ? -6.470 -11.230 4.405 1.00 97.12 105 ASP A CA 1
ATOM 802 C C . ASP A 1 105 ? -5.930 -10.118 5.310 1.00 97.12 105 ASP A C 1
ATOM 804 O O . ASP A 1 105 ? -5.724 -10.345 6.499 1.00 97.12 105 ASP A O 1
ATOM 808 N N . ILE A 1 106 ? -5.833 -8.884 4.798 1.00 96.19 106 ILE A N 1
ATOM 809 C CA . ILE A 1 106 ? -5.518 -7.698 5.610 1.00 96.19 106 ILE A CA 1
ATOM 810 C C . ILE A 1 106 ? -6.523 -7.553 6.750 1.00 96.19 106 ILE A C 1
ATOM 812 O O . ILE A 1 106 ? -6.121 -7.404 7.897 1.00 96.19 106 ILE A O 1
ATOM 816 N N . ALA A 1 107 ? -7.823 -7.669 6.470 1.00 94.38 107 ALA A N 1
ATOM 817 C CA . ALA A 1 107 ? -8.863 -7.539 7.490 1.00 94.38 107 ALA A CA 1
ATOM 818 C C . ALA A 1 107 ? -8.718 -8.559 8.644 1.00 94.38 107 ALA A C 1
ATOM 820 O O . ALA A 1 107 ? -9.039 -8.236 9.789 1.00 94.38 107 ALA A O 1
ATOM 821 N N . LYS A 1 108 ? -8.176 -9.754 8.356 1.00 94.62 108 LYS A N 1
ATOM 822 C CA . LYS A 1 108 ? -7.852 -10.794 9.350 1.00 94.62 108 LYS A CA 1
ATOM 823 C C . LYS A 1 108 ? -6.543 -10.527 10.099 1.00 94.62 108 LYS A C 1
ATOM 825 O O . LYS A 1 108 ? -6.436 -10.900 11.261 1.00 94.62 108 LYS A O 1
ATOM 830 N N . LEU A 1 109 ? -5.555 -9.916 9.439 1.00 94.50 109 LEU A N 1
ATOM 831 C CA . LEU A 1 109 ? -4.260 -9.558 10.035 1.00 94.50 109 LEU A CA 1
ATOM 832 C C . LEU A 1 109 ? -4.357 -8.377 11.012 1.00 94.50 109 LEU A C 1
ATOM 834 O O . LEU A 1 109 ? -3.498 -8.228 11.884 1.00 94.50 109 LEU A O 1
ATOM 838 N N . MET A 1 110 ? -5.372 -7.525 10.861 1.00 92.62 110 MET A N 1
ATOM 839 C CA . MET A 1 110 ? -5.593 -6.386 11.750 1.00 92.62 110 MET A CA 1
ATOM 840 C C . MET A 1 110 ? -5.974 -6.832 13.166 1.00 92.62 110 MET A C 1
ATOM 842 O O . MET A 1 110 ? -6.587 -7.877 13.370 1.00 92.62 110 MET A O 1
ATOM 846 N N . GLN A 1 111 ? -5.623 -6.010 14.158 1.00 88.38 111 GLN A N 1
ATOM 847 C CA . GLN A 1 111 ? -5.914 -6.265 15.570 1.00 88.38 111 GLN A CA 1
ATOM 848 C C . GLN A 1 111 ? -6.710 -5.092 16.176 1.00 88.38 111 GLN A C 1
ATOM 850 O O . GLN A 1 111 ? -6.166 -3.988 16.285 1.00 88.38 111 GLN A O 1
ATOM 855 N N . PRO A 1 112 ? -7.978 -5.298 16.586 1.00 89.12 112 PRO A N 1
ATOM 856 C CA . PRO A 1 112 ? -8.764 -6.532 16.467 1.00 89.12 112 PRO A CA 1
ATOM 857 C C . PRO A 1 112 ? -9.139 -6.860 15.004 1.00 89.12 112 PRO A C 1
ATOM 859 O O . PRO A 1 112 ? -9.261 -5.928 14.196 1.00 89.12 112 PRO A O 1
ATOM 862 N N . PRO A 1 113 ? -9.361 -8.149 14.664 1.00 88.75 113 PRO A N 1
ATOM 863 C CA . PRO A 1 113 ? -9.810 -8.549 13.332 1.00 88.75 113 PRO A CA 1
ATOM 864 C C . PRO A 1 113 ? -11.114 -7.852 12.953 1.00 88.75 113 PRO A C 1
ATOM 866 O O . PRO A 1 113 ? -11.955 -7.571 13.811 1.00 88.75 113 PRO A O 1
ATOM 869 N N . MET A 1 114 ? -11.294 -7.576 11.664 1.00 90.38 114 MET A N 1
ATOM 870 C CA . MET A 1 114 ? -12.489 -6.900 11.166 1.00 90.38 114 MET A CA 1
ATOM 871 C C . MET A 1 114 ? -13.041 -7.551 9.902 1.00 90.38 114 MET A C 1
ATOM 873 O O . MET A 1 114 ? -12.372 -8.330 9.231 1.00 90.38 114 MET A O 1
ATOM 877 N N . ASP A 1 115 ? -14.276 -7.195 9.564 1.00 90.75 115 ASP A N 1
ATOM 878 C CA . ASP A 1 115 ? -14.879 -7.561 8.288 1.00 90.75 115 ASP A CA 1
ATOM 879 C C . ASP A 1 115 ? -14.293 -6.716 7.132 1.00 90.75 115 ASP A C 1
ATOM 881 O O . ASP A 1 115 ? -14.008 -5.524 7.324 1.00 90.75 115 ASP A O 1
ATOM 885 N N . PRO A 1 116 ? -14.140 -7.260 5.907 1.00 92.06 116 PRO A N 1
ATOM 886 C CA . PRO A 1 116 ? -13.656 -6.489 4.765 1.00 92.06 116 PRO A CA 1
ATOM 887 C C . PRO A 1 116 ? -14.507 -5.254 4.430 1.00 92.06 116 PRO A C 1
ATOM 889 O O . PRO A 1 116 ? -13.967 -4.284 3.892 1.00 92.06 116 PRO A O 1
ATOM 892 N N . ALA A 1 117 ? -15.813 -5.242 4.726 1.00 91.44 117 ALA A N 1
ATOM 893 C CA . ALA A 1 117 ? -16.635 -4.045 4.537 1.00 91.44 117 ALA A CA 1
ATOM 894 C C . ALA A 1 117 ? -16.221 -2.916 5.492 1.00 91.44 117 ALA A C 1
ATOM 896 O O . ALA A 1 117 ? -16.118 -1.759 5.075 1.00 91.44 117 ALA A O 1
ATOM 897 N N . THR A 1 118 ? -15.898 -3.258 6.739 1.00 91.75 118 THR A N 1
ATOM 898 C CA . THR A 1 118 ? -15.374 -2.322 7.741 1.00 91.75 118 THR A CA 1
ATOM 899 C C . THR A 1 118 ? -14.015 -1.769 7.315 1.00 91.75 118 THR A C 1
ATOM 901 O O . THR A 1 118 ? -13.814 -0.553 7.359 1.00 91.75 118 THR A O 1
ATOM 904 N N . LEU A 1 119 ? -13.123 -2.618 6.791 1.00 93.31 119 LEU A N 1
ATOM 905 C CA . LEU A 1 119 ? -11.824 -2.184 6.265 1.00 93.31 119 LEU A CA 1
ATOM 906 C C . LEU A 1 119 ? -11.990 -1.121 5.166 1.00 93.31 119 LEU A C 1
ATOM 908 O O . LEU A 1 119 ? -11.369 -0.061 5.224 1.00 93.31 119 LEU A O 1
ATOM 912 N N . ARG A 1 120 ? -12.884 -1.357 4.197 1.00 94.12 120 ARG A N 1
ATOM 913 C CA . ARG A 1 120 ? -13.152 -0.397 3.109 1.00 94.12 120 ARG A CA 1
ATOM 914 C C . ARG A 1 120 ? -13.784 0.905 3.596 1.00 94.12 120 ARG A C 1
ATOM 916 O O . ARG A 1 120 ? -13.551 1.942 2.983 1.00 94.12 120 ARG A O 1
ATOM 923 N N . LYS A 1 121 ? -14.573 0.867 4.673 1.00 91.44 121 LYS A N 1
ATOM 924 C CA . LYS A 1 121 ? -15.194 2.063 5.261 1.00 91.44 121 LYS A CA 1
ATOM 925 C C . LYS A 1 121 ? -14.166 2.958 5.956 1.00 91.44 121 LYS A C 1
ATOM 927 O O . LYS A 1 121 ? -14.244 4.174 5.818 1.00 91.44 121 LYS A O 1
ATOM 932 N N . HIS A 1 122 ? -13.219 2.369 6.686 1.00 91.12 122 HIS A N 1
ATOM 933 C CA . HIS A 1 122 ? -12.270 3.121 7.516 1.00 91.12 122 HIS A CA 1
ATOM 934 C C . HIS A 1 122 ? -10.950 3.458 6.817 1.00 91.12 122 HIS A C 1
ATOM 936 O O . HIS A 1 122 ? -10.367 4.492 7.131 1.00 91.12 122 HIS A O 1
ATOM 942 N N . PHE A 1 123 ? -10.503 2.628 5.870 1.00 94.94 123 PHE A N 1
ATOM 943 C CA . PHE A 1 123 ? -9.167 2.719 5.269 1.00 94.94 123 PHE A CA 1
ATOM 944 C C . PHE A 1 123 ? -9.196 2.916 3.749 1.00 94.94 123 PHE A C 1
ATOM 946 O O . PHE A 1 123 ? -8.297 2.489 3.027 1.00 94.94 123 PHE A O 1
ATOM 953 N N . ARG A 1 124 ? -10.264 3.521 3.210 1.00 95.56 124 ARG A N 1
ATOM 954 C CA . ARG A 1 124 ? -10.435 3.682 1.755 1.00 95.56 124 ARG A CA 1
ATOM 955 C C . ARG A 1 124 ? -9.244 4.385 1.100 1.00 95.56 124 ARG A C 1
ATOM 957 O O . ARG A 1 124 ? -8.845 4.003 0.001 1.00 95.56 124 ARG A O 1
ATOM 964 N N . HIS A 1 125 ? -8.713 5.412 1.758 1.00 96.88 125 HIS A N 1
ATOM 965 C CA . HIS A 1 125 ? -7.608 6.206 1.237 1.00 96.88 125 HIS A CA 1
ATOM 966 C C . HIS A 1 125 ? -6.310 5.391 1.196 1.00 96.88 125 HIS A C 1
ATOM 968 O O . HIS A 1 125 ? -5.656 5.319 0.159 1.00 96.88 125 HIS A O 1
ATOM 974 N N . GLU A 1 126 ? -5.996 4.695 2.284 1.00 97.25 126 GLU A N 1
ATOM 975 C CA . GLU A 1 126 ? -4.804 3.865 2.450 1.00 97.25 126 GLU A CA 1
ATOM 976 C C . GLU A 1 126 ? -4.822 2.676 1.486 1.00 97.25 126 GLU A C 1
ATOM 978 O O . GLU A 1 126 ? -3.798 2.338 0.898 1.00 97.25 126 GLU A O 1
ATOM 983 N N . LEU A 1 127 ? -5.997 2.080 1.253 1.00 97.31 127 LEU A N 1
ATOM 984 C CA . LEU A 1 127 ? -6.169 1.009 0.271 1.00 97.31 127 LEU A CA 1
ATOM 985 C C . LEU A 1 127 ? -5.886 1.484 -1.164 1.00 97.31 127 LEU A C 1
ATOM 987 O O . LEU A 1 127 ? -5.269 0.758 -1.948 1.00 97.31 127 LEU A O 1
ATOM 991 N N . ALA A 1 128 ? -6.344 2.688 -1.519 1.00 97.38 128 ALA A N 1
ATOM 992 C CA . ALA A 1 128 ? -6.108 3.269 -2.838 1.00 97.38 128 ALA A CA 1
ATOM 993 C C . ALA A 1 128 ? -4.635 3.662 -3.021 1.00 97.38 128 ALA A C 1
ATOM 995 O O . ALA A 1 128 ? -4.015 3.289 -4.020 1.00 97.38 128 ALA A O 1
ATOM 996 N N . LEU A 1 129 ? -4.062 4.345 -2.027 1.00 97.75 129 LEU A N 1
ATOM 997 C CA . LEU A 1 129 ? -2.663 4.759 -2.031 1.00 97.75 129 LEU A CA 1
ATOM 998 C C . LEU A 1 129 ? -1.719 3.550 -2.042 1.00 97.75 129 LEU A C 1
ATOM 1000 O O . LEU A 1 129 ? -0.760 3.525 -2.810 1.00 97.75 129 LEU A O 1
ATOM 1004 N N . GLY A 1 130 ? -2.015 2.513 -1.257 1.00 97.38 130 GLY A N 1
ATOM 1005 C CA . GLY A 1 130 ? -1.231 1.278 -1.213 1.00 97.38 130 GLY A CA 1
ATOM 1006 C C . GLY A 1 130 ? -1.208 0.568 -2.561 1.00 97.38 130 GLY A C 1
ATOM 1007 O O . GLY A 1 130 ? -0.142 0.177 -3.029 1.00 97.38 130 GLY A O 1
ATOM 1008 N N . ARG A 1 131 ? -2.352 0.505 -3.254 1.00 97.12 131 ARG A N 1
ATOM 1009 C CA . ARG A 1 131 ? -2.422 -0.015 -4.629 1.00 97.12 131 ARG A CA 1
ATOM 1010 C C . ARG A 1 131 ? -1.572 0.810 -5.600 1.00 97.12 131 ARG A C 1
ATOM 1012 O O . ARG A 1 131 ? -0.879 0.233 -6.433 1.00 97.12 131 ARG A O 1
ATOM 1019 N N . GLN A 1 132 ? -1.611 2.139 -5.515 1.00 97.75 132 GLN A N 1
ATOM 1020 C CA . GLN A 1 132 ? -0.772 2.995 -6.363 1.00 97.75 132 GLN A CA 1
ATOM 1021 C C . GLN A 1 132 ? 0.717 2.790 -6.070 1.00 97.75 132 GLN A C 1
ATOM 1023 O O . GLN A 1 132 ? 1.507 2.655 -7.002 1.00 97.75 132 GLN A O 1
ATOM 1028 N N . ARG A 1 133 ? 1.094 2.690 -4.790 1.00 97.25 133 ARG A N 1
ATOM 1029 C CA . ARG A 1 133 ? 2.471 2.420 -4.358 1.00 97.25 133 ARG A CA 1
ATOM 1030 C C . ARG A 1 133 ? 2.962 1.066 -4.866 1.00 97.25 133 ARG A C 1
ATOM 1032 O O . ARG A 1 133 ? 4.058 0.995 -5.413 1.00 97.25 133 ARG A O 1
ATOM 1039 N N . GLN A 1 134 ? 2.133 0.027 -4.768 1.00 96.31 134 GLN A N 1
ATOM 1040 C CA . GLN A 1 134 ? 2.423 -1.294 -5.330 1.00 96.31 134 GLN A CA 1
ATOM 1041 C C . GLN A 1 134 ? 2.705 -1.204 -6.838 1.00 96.31 134 GLN A C 1
ATOM 1043 O O . GLN A 1 134 ? 3.727 -1.694 -7.317 1.00 96.31 134 GLN A O 1
ATOM 1048 N N . MET A 1 135 ? 1.823 -0.538 -7.589 1.00 95.62 135 MET A N 1
ATOM 1049 C CA . MET A 1 135 ? 1.987 -0.359 -9.035 1.00 95.62 135 MET A CA 1
ATOM 1050 C C . MET A 1 135 ? 3.227 0.462 -9.389 1.00 95.62 135 MET A C 1
ATOM 1052 O O . MET A 1 135 ? 3.907 0.126 -10.352 1.00 95.62 135 MET A O 1
ATOM 1056 N N . ALA A 1 136 ? 3.568 1.487 -8.605 1.00 96.50 136 ALA A N 1
ATOM 1057 C CA . ALA A 1 136 ? 4.770 2.288 -8.819 1.00 96.50 136 ALA A CA 1
ATOM 1058 C C . ALA A 1 136 ? 6.056 1.458 -8.667 1.00 96.50 136 ALA A C 1
ATOM 1060 O O . ALA A 1 136 ? 6.968 1.595 -9.480 1.00 96.50 136 ALA A O 1
ATOM 1061 N N . VAL A 1 137 ? 6.116 0.561 -7.675 1.00 95.62 137 VAL A N 1
ATOM 1062 C CA . VAL A 1 137 ? 7.264 -0.345 -7.487 1.00 95.62 137 VAL A CA 1
ATOM 1063 C C . VAL A 1 137 ? 7.413 -1.284 -8.684 1.00 95.62 137 VAL A C 1
ATOM 1065 O O . VAL A 1 137 ? 8.505 -1.396 -9.242 1.00 95.62 137 VAL A O 1
ATOM 1068 N N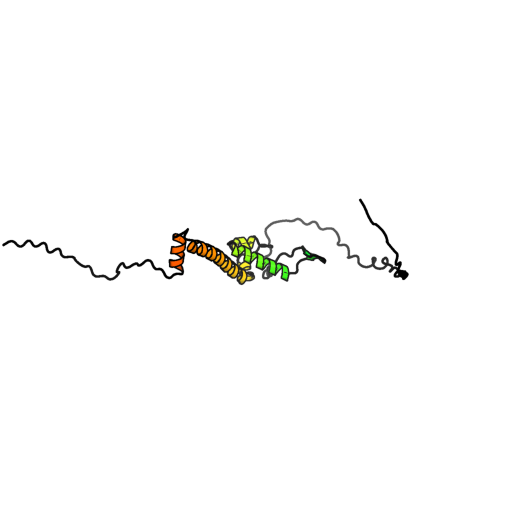 . VAL A 1 138 ? 6.317 -1.910 -9.121 1.00 93.94 138 VAL A N 1
ATOM 1069 C CA . VAL A 1 138 ? 6.325 -2.801 -10.293 1.00 93.94 138 VAL A CA 1
ATOM 1070 C C . VAL A 1 138 ? 6.712 -2.034 -11.560 1.00 93.94 138 VAL A C 1
ATOM 1072 O O . VAL A 1 138 ? 7.555 -2.498 -12.324 1.00 93.94 138 VAL A O 1
ATOM 1075 N N . ALA A 1 139 ? 6.163 -0.835 -11.758 1.00 93.50 139 ALA A N 1
ATOM 1076 C CA . ALA A 1 139 ? 6.485 0.014 -12.900 1.00 93.50 139 ALA A CA 1
ATOM 1077 C C . ALA A 1 139 ? 7.963 0.432 -12.914 1.00 93.50 139 ALA A C 1
ATOM 1079 O O . ALA A 1 139 ? 8.580 0.431 -13.976 1.00 93.50 139 ALA A O 1
ATOM 1080 N N . ALA A 1 140 ? 8.553 0.742 -11.755 1.00 94.38 140 ALA A N 1
ATOM 1081 C CA . ALA A 1 140 ? 9.973 1.072 -11.654 1.00 94.38 140 ALA A CA 1
ATOM 1082 C C . ALA A 1 140 ? 10.868 -0.118 -12.034 1.00 94.38 140 ALA A C 1
ATOM 1084 O O . ALA A 1 140 ? 11.859 0.060 -12.739 1.00 94.38 140 ALA A O 1
ATOM 1085 N N . VAL A 1 141 ? 10.515 -1.334 -11.601 1.00 94.94 141 VAL A N 1
ATOM 1086 C CA . VAL A 1 141 ? 11.230 -2.563 -11.992 1.00 94.94 141 VAL A CA 1
ATOM 1087 C C . VAL A 1 141 ? 11.109 -2.799 -13.497 1.00 94.94 141 VAL A C 1
ATOM 1089 O O . VAL A 1 141 ? 12.126 -2.978 -14.164 1.00 94.94 141 VAL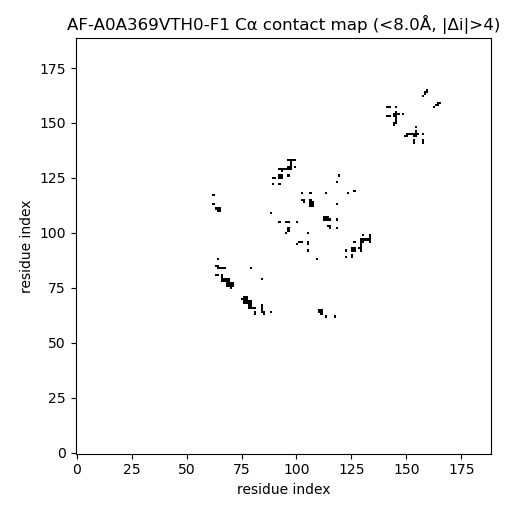 A O 1
ATOM 1092 N N . ALA A 1 142 ? 9.888 -2.748 -14.032 1.00 91.81 142 ALA A N 1
ATOM 1093 C CA . ALA A 1 142 ? 9.625 -2.949 -15.454 1.00 91.81 142 ALA A CA 1
ATOM 1094 C C . ALA A 1 142 ? 10.374 -1.931 -16.325 1.00 91.81 142 ALA A C 1
ATOM 1096 O O . ALA A 1 142 ? 10.961 -2.303 -17.336 1.00 91.81 142 ALA A O 1
ATOM 1097 N N . PHE A 1 143 ? 10.413 -0.661 -15.911 1.00 93.19 143 PHE A N 1
ATOM 1098 C CA . PHE A 1 143 ? 11.161 0.377 -16.616 1.00 93.19 143 PHE A CA 1
ATOM 1099 C C . PHE A 1 143 ? 12.663 0.080 -16.644 1.00 93.19 143 PHE A C 1
ATOM 1101 O O . PHE A 1 143 ? 13.259 0.129 -17.713 1.00 93.19 143 PHE A O 1
ATOM 1108 N N . ARG A 1 144 ? 13.263 -0.298 -15.504 1.00 94.75 144 ARG A N 1
ATOM 1109 C CA . ARG A 1 144 ? 14.692 -0.656 -15.453 1.00 94.75 144 ARG A CA 1
ATOM 1110 C C . ARG A 1 144 ? 15.029 -1.802 -16.404 1.00 94.75 144 ARG A C 1
ATOM 1112 O O . ARG A 1 144 ? 15.997 -1.685 -17.146 1.00 94.75 144 ARG A O 1
ATOM 1119 N N . LEU A 1 145 ? 14.212 -2.858 -16.412 1.00 94.12 145 LEU A N 1
ATOM 1120 C CA . LEU A 1 145 ? 14.370 -4.001 -17.319 1.00 94.12 145 LEU A CA 1
ATOM 1121 C C . LEU A 1 145 ? 14.197 -3.596 -18.790 1.00 94.12 145 LEU A C 1
ATOM 1123 O O . LEU A 1 145 ? 14.981 -3.999 -19.640 1.00 94.12 145 LEU A O 1
ATOM 1127 N N . ALA A 1 146 ? 13.219 -2.738 -19.092 1.00 92.88 146 ALA A N 1
ATOM 1128 C CA . ALA A 1 146 ? 13.018 -2.220 -20.444 1.00 92.88 146 ALA A CA 1
ATOM 1129 C C . ALA A 1 146 ? 14.202 -1.376 -20.948 1.00 92.88 146 ALA A C 1
ATOM 1131 O O . ALA A 1 146 ? 14.437 -1.334 -22.156 1.00 92.88 146 ALA A O 1
ATOM 1132 N N . THR A 1 147 ? 14.918 -0.687 -20.051 1.00 93.38 147 THR A N 1
ATOM 1133 C CA . THR A 1 147 ? 16.061 0.177 -20.393 1.00 93.38 147 THR A CA 1
ATOM 1134 C C . THR A 1 147 ? 17.421 -0.508 -20.313 1.00 93.38 147 THR A C 1
ATOM 1136 O O . THR A 1 147 ? 18.380 0.045 -20.842 1.00 93.38 147 THR A O 1
ATOM 1139 N N . SER A 1 148 ? 17.541 -1.666 -19.651 1.00 92.69 148 SER A N 1
ATOM 1140 C CA . SER A 1 148 ? 18.842 -2.329 -19.484 1.00 92.69 148 SER A CA 1
ATOM 1141 C C . SER A 1 148 ? 19.346 -2.981 -20.773 1.00 92.69 148 SER A C 1
ATOM 1143 O O . SER A 1 148 ? 20.549 -3.126 -20.950 1.00 92.69 148 SER A O 1
ATOM 1145 N N . GLY A 1 149 ? 18.436 -3.331 -21.689 1.00 88.38 149 GLY A N 1
ATOM 1146 C CA . GLY A 1 149 ? 18.757 -4.039 -22.931 1.00 88.38 149 GLY A CA 1
ATOM 1147 C C . GLY A 1 149 ? 18.827 -5.562 -22.779 1.00 88.38 149 GLY A C 1
ATOM 1148 O O . GLY A 1 149 ? 18.926 -6.256 -23.787 1.00 88.38 149 GLY A O 1
ATOM 1149 N N . ASP A 1 150 ? 18.704 -6.083 -21.553 1.00 91.38 150 ASP A N 1
ATOM 1150 C CA . ASP A 1 150 ? 18.760 -7.525 -21.270 1.00 91.38 150 ASP A CA 1
ATOM 1151 C C . ASP A 1 150 ? 17.439 -8.241 -21.581 1.00 91.38 150 ASP A C 1
ATOM 1153 O O . ASP A 1 150 ? 17.430 -9.431 -21.893 1.00 91.38 150 ASP A O 1
ATOM 1157 N N . ASP A 1 151 ? 16.314 -7.520 -21.498 1.00 92.81 151 ASP A N 1
ATOM 1158 C CA . ASP A 1 151 ? 14.974 -8.060 -21.732 1.00 92.81 151 ASP A CA 1
ATOM 1159 C C . ASP A 1 151 ? 14.249 -7.312 -22.871 1.00 92.81 151 ASP A C 1
ATOM 1161 O O . ASP A 1 151 ? 13.472 -6.374 -22.635 1.00 92.81 151 ASP A O 1
ATOM 1165 N N . PRO A 1 152 ? 14.436 -7.754 -24.132 1.00 90.62 152 PRO A N 1
ATOM 1166 C CA . PRO A 1 152 ? 13.732 -7.200 -25.284 1.00 90.62 152 PRO A CA 1
ATOM 1167 C C . PRO A 1 152 ? 12.207 -7.345 -25.199 1.00 90.62 152 PRO A C 1
ATOM 1169 O O . PRO A 1 152 ? 11.481 -6.582 -25.849 1.00 90.62 152 PRO A O 1
ATOM 1172 N N . ALA A 1 153 ? 11.695 -8.322 -24.438 1.00 93.25 153 ALA A N 1
ATOM 1173 C CA . ALA A 1 153 ? 10.260 -8.498 -24.252 1.00 93.25 153 ALA A CA 1
ATOM 1174 C C . ALA A 1 153 ? 9.696 -7.376 -23.374 1.00 93.25 153 ALA A C 1
ATOM 1176 O O . ALA A 1 153 ? 8.660 -6.803 -23.726 1.00 93.25 153 ALA A O 1
ATOM 1177 N N . MET A 1 154 ? 10.403 -6.989 -22.308 1.00 93.38 154 MET A N 1
ATOM 1178 C CA . MET A 1 154 ? 10.009 -5.858 -21.464 1.00 93.38 154 MET A CA 1
ATOM 1179 C C . MET A 1 154 ? 10.098 -4.519 -22.207 1.00 93.38 154 MET A C 1
ATOM 1181 O O . MET A 1 154 ? 9.178 -3.702 -22.109 1.00 93.38 154 MET A O 1
ATOM 1185 N N . THR A 1 155 ? 11.135 -4.306 -23.026 1.00 91.50 155 THR A N 1
ATOM 1186 C CA . THR A 1 155 ? 11.231 -3.115 -23.892 1.00 91.50 155 THR A CA 1
ATOM 1187 C C . THR A 1 155 ? 10.056 -3.041 -24.869 1.00 91.50 155 THR A C 1
ATOM 1189 O O . THR A 1 155 ? 9.398 -2.004 -24.983 1.00 91.50 155 THR A O 1
ATOM 1192 N N . ARG A 1 156 ? 9.726 -4.155 -25.538 1.00 92.19 156 ARG A N 1
ATOM 1193 C CA . ARG A 1 156 ? 8.589 -4.219 -26.470 1.00 92.19 156 ARG A CA 1
ATOM 1194 C C . ARG A 1 156 ? 7.255 -4.011 -25.754 1.00 92.19 156 ARG A C 1
ATOM 1196 O O . ARG A 1 156 ? 6.400 -3.284 -26.255 1.00 92.19 156 ARG A O 1
ATOM 1203 N N . PHE A 1 157 ? 7.085 -4.599 -24.570 1.00 90.88 157 PHE A N 1
ATOM 1204 C CA . PHE A 1 157 ? 5.917 -4.382 -23.718 1.00 90.88 157 PHE A CA 1
ATOM 1205 C C . PHE A 1 157 ? 5.753 -2.901 -23.348 1.00 90.88 157 PHE A C 1
ATOM 1207 O O . PHE A 1 157 ? 4.659 -2.347 -23.490 1.00 90.88 157 PHE A O 1
ATOM 1214 N N . TRP A 1 158 ? 6.831 -2.234 -22.933 1.00 90.38 158 TRP A N 1
ATOM 1215 C CA . TRP A 1 158 ? 6.801 -0.810 -22.600 1.00 90.38 158 TRP A CA 1
ATOM 1216 C C . TRP A 1 158 ? 6.433 0.055 -23.810 1.00 90.38 158 TRP A C 1
ATOM 1218 O O . TRP A 1 158 ? 5.568 0.928 -23.715 1.00 90.38 158 TRP A O 1
ATOM 1228 N N . LEU A 1 159 ? 7.030 -0.210 -24.973 1.00 91.75 159 LEU A N 1
ATOM 1229 C CA . LEU A 1 159 ? 6.732 0.542 -26.193 1.00 91.75 159 LEU A CA 1
ATOM 1230 C C . LEU A 1 159 ? 5.290 0.330 -26.675 1.00 91.75 159 LEU A C 1
ATOM 1232 O O . LEU A 1 159 ? 4.657 1.288 -27.117 1.00 91.75 159 LEU A O 1
ATOM 1236 N N . ARG A 1 160 ? 4.735 -0.877 -26.519 1.00 90.06 160 ARG A N 1
ATOM 1237 C CA . ARG A 1 160 ? 3.324 -1.157 -26.833 1.00 90.06 160 ARG A CA 1
ATOM 1238 C C . ARG A 1 160 ? 2.353 -0.457 -25.888 1.00 90.06 160 ARG A C 1
ATOM 1240 O O . ARG A 1 160 ? 1.340 0.080 -26.324 1.00 90.06 160 ARG A O 1
ATOM 1247 N N . THR A 1 161 ? 2.647 -0.463 -24.591 1.00 88.38 161 THR A N 1
ATOM 1248 C CA . THR A 1 161 ? 1.725 0.061 -23.569 1.00 88.38 161 THR A CA 1
ATOM 1249 C C . THR A 1 161 ? 1.834 1.569 -23.361 1.00 88.38 161 THR A C 1
ATOM 1251 O O . THR A 1 161 ? 0.836 2.211 -23.042 1.00 88.38 161 THR A O 1
ATOM 1254 N N . ARG A 1 162 ? 3.030 2.148 -23.523 1.00 86.69 162 ARG A N 1
ATOM 1255 C CA . ARG A 1 162 ? 3.326 3.561 -23.214 1.00 86.69 162 ARG A CA 1
ATOM 1256 C C . ARG A 1 162 ? 3.949 4.325 -24.381 1.00 86.69 162 ARG A C 1
ATOM 1258 O O . ARG A 1 162 ? 3.714 5.521 -24.493 1.00 86.69 162 ARG A O 1
ATOM 1265 N N . GLY A 1 163 ? 4.722 3.656 -25.237 1.00 83.62 163 GLY A N 1
ATOM 1266 C CA . GLY A 1 163 ? 5.406 4.275 -26.382 1.00 83.62 163 GLY A CA 1
ATOM 1267 C C . GLY A 1 163 ? 4.545 4.453 -27.637 1.00 83.62 163 GLY A C 1
ATOM 1268 O O . GLY A 1 163 ? 5.022 5.005 -28.620 1.00 83.62 163 GLY A O 1
ATOM 1269 N N . GLY A 1 164 ? 3.293 3.984 -27.629 1.00 85.19 164 GLY A N 1
ATOM 1270 C CA . GLY A 1 164 ? 2.389 4.097 -28.776 1.00 85.19 164 GLY A CA 1
ATOM 1271 C C . GLY A 1 164 ? 2.726 3.167 -29.945 1.00 85.19 164 GLY A C 1
ATOM 1272 O O . GLY A 1 164 ? 2.136 3.312 -31.016 1.00 85.19 164 GLY A O 1
ATOM 1273 N N . TRP A 1 165 ? 3.632 2.199 -29.762 1.00 86.38 165 TRP A N 1
ATOM 1274 C CA . TRP A 1 165 ? 3.955 1.224 -30.801 1.00 86.38 165 TRP A CA 1
ATOM 1275 C C . TRP A 1 165 ? 2.784 0.255 -30.986 1.00 86.38 165 TRP A C 1
ATOM 1277 O O . TRP A 1 165 ? 2.462 -0.542 -30.105 1.00 86.38 165 TRP A O 1
ATOM 1287 N N . ARG A 1 166 ? 2.141 0.317 -32.151 1.00 82.94 166 ARG A N 1
ATOM 1288 C CA . ARG A 1 166 ? 1.172 -0.682 -32.606 1.00 82.94 166 ARG A CA 1
ATOM 1289 C C . ARG A 1 166 ? 1.869 -1.637 -33.563 1.00 82.94 166 ARG A C 1
ATOM 1291 O O . ARG A 1 166 ? 2.569 -1.187 -34.468 1.00 82.94 166 ARG A O 1
ATOM 1298 N N . ASP A 1 167 ? 1.667 -2.936 -33.381 1.00 80.44 167 ASP A N 1
ATOM 1299 C CA . ASP A 1 167 ? 2.049 -3.896 -34.410 1.00 80.44 167 ASP A CA 1
ATOM 1300 C C . ASP A 1 167 ? 1.195 -3.569 -35.646 1.00 80.44 167 ASP A C 1
ATOM 1302 O O . ASP A 1 167 ? -0.035 -3.544 -35.565 1.00 80.44 167 ASP A O 1
ATOM 1306 N N . GLY A 1 168 ? 1.834 -3.188 -36.752 1.00 68.50 168 GLY A N 1
ATOM 1307 C CA . GLY A 1 168 ? 1.137 -2.771 -37.962 1.00 68.50 168 GLY A CA 1
ATOM 1308 C C . GLY A 1 168 ? 0.339 -3.930 -38.549 1.00 68.50 168 GLY A C 1
ATOM 1309 O O . GLY A 1 168 ? 0.874 -4.716 -39.320 1.00 68.50 168 GLY A O 1
ATOM 1310 N N . ALA A 1 169 ? -0.946 -4.028 -38.214 1.00 55.22 169 ALA A N 1
ATOM 1311 C CA . ALA A 1 169 ? -1.897 -4.814 -38.982 1.00 55.22 169 ALA A CA 1
ATOM 1312 C C . ALA A 1 16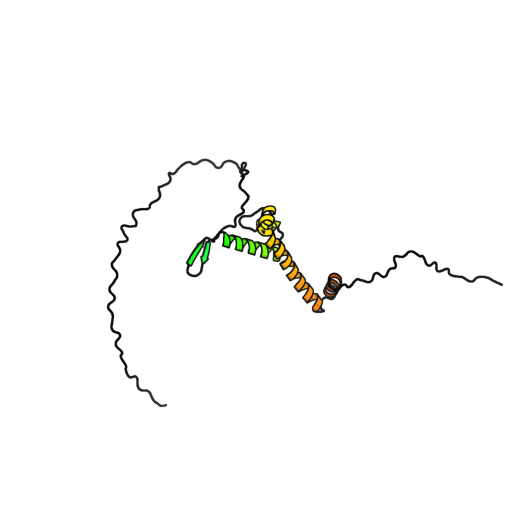9 ? -2.307 -3.995 -40.213 1.00 55.22 169 ALA A C 1
ATOM 1314 O O . ALA A 1 169 ? -3.353 -3.352 -40.236 1.00 55.22 169 ALA A O 1
ATOM 1315 N N . GLY A 1 170 ? -1.443 -4.000 -41.224 1.00 49.59 170 GLY A N 1
ATOM 1316 C CA . GLY A 1 170 ? -1.800 -3.659 -42.595 1.00 49.59 170 GLY A CA 1
ATOM 1317 C C . GLY A 1 170 ? -2.330 -4.883 -43.339 1.00 49.59 170 GLY A C 1
ATOM 1318 O O . GLY A 1 170 ? -1.862 -5.152 -44.432 1.00 49.59 170 GLY A O 1
ATOM 1319 N N . GLU A 1 171 ? -3.265 -5.638 -42.751 1.00 51.31 171 GLU A N 1
ATOM 1320 C CA . GLU A 1 171 ? -4.127 -6.519 -43.543 1.00 51.31 171 GLU A CA 1
ATOM 1321 C C . GLU A 1 171 ? -5.380 -5.708 -43.860 1.00 51.31 171 GLU A C 1
ATOM 1323 O O . GLU A 1 171 ? -6.187 -5.386 -42.978 1.00 51.31 171 GLU A O 1
ATOM 1328 N N . ALA A 1 172 ? -5.486 -5.311 -45.122 1.00 48.91 172 ALA A N 1
ATOM 1329 C CA . ALA A 1 172 ? -6.587 -4.547 -45.666 1.00 48.91 172 ALA A CA 1
ATOM 1330 C C . ALA A 1 172 ? -7.917 -5.283 -45.447 1.00 48.91 172 ALA A C 1
ATOM 1332 O O . ALA A 1 172 ? -8.326 -6.136 -46.228 1.00 48.91 172 ALA A O 1
ATOM 1333 N N . ARG A 1 173 ? -8.664 -4.895 -44.412 1.00 51.84 173 ARG A N 1
ATOM 1334 C CA . ARG A 1 173 ? -10.116 -5.082 -44.406 1.00 51.84 173 ARG A CA 1
ATOM 1335 C C . ARG A 1 173 ? -10.751 -3.982 -45.257 1.00 51.84 173 ARG A C 1
ATOM 1337 O O . ARG A 1 173 ? -11.285 -3.012 -44.732 1.00 51.84 173 ARG A O 1
ATOM 1344 N N . SER A 1 174 ? -10.694 -4.158 -46.573 1.00 45.69 174 SER A N 1
ATOM 1345 C CA . SER A 1 174 ? -11.676 -3.604 -47.505 1.00 45.69 174 SER A CA 1
ATOM 1346 C C . SER A 1 174 ? -11.925 -4.648 -48.583 1.00 45.69 174 SER A C 1
ATOM 1348 O O . SER A 1 174 ? -10.995 -5.086 -49.251 1.00 45.69 174 SER A O 1
ATOM 1350 N N . GLY A 1 175 ? -13.179 -5.078 -48.703 1.00 49.78 175 GLY A N 1
ATOM 1351 C CA . GLY A 1 175 ? -13.611 -6.028 -49.718 1.00 49.78 175 GLY A CA 1
ATOM 1352 C C . GLY A 1 175 ? -13.271 -5.552 -51.130 1.00 49.78 175 GLY A C 1
ATOM 1353 O O . GLY A 1 175 ? -13.311 -4.361 -51.429 1.00 49.78 175 GLY A O 1
ATOM 1354 N N . GLY A 1 176 ? -12.937 -6.512 -51.982 1.00 39.69 176 GLY A N 1
ATOM 1355 C CA . GLY A 1 176 ? -12.580 -6.292 -53.376 1.00 39.69 176 GLY A CA 1
ATOM 1356 C C . GLY A 1 176 ? -11.642 -7.396 -53.828 1.00 39.69 176 GLY A C 1
ATOM 1357 O O . GLY A 1 176 ? -10.431 -7.213 -53.838 1.00 39.69 176 GLY A O 1
ATOM 1358 N N . GLY A 1 177 ? -12.199 -8.572 -54.125 1.00 42.28 177 GLY A N 1
ATOM 1359 C CA . GLY A 1 177 ? -11.431 -9.669 -54.699 1.00 42.28 177 GLY A CA 1
ATOM 1360 C C . GLY A 1 177 ? -10.776 -9.214 -55.998 1.00 42.28 177 GLY A C 1
ATOM 1361 O O . GLY A 1 177 ? -11.466 -8.878 -56.957 1.00 42.28 177 GLY A O 1
ATOM 1362 N N . VAL A 1 178 ? -9.447 -9.207 -56.034 1.00 52.34 178 VAL A N 1
ATOM 1363 C CA . VAL A 1 178 ? -8.717 -9.155 -57.297 1.00 52.34 178 VAL A CA 1
ATOM 1364 C C . VAL A 1 178 ? -8.723 -10.574 -57.848 1.00 52.34 178 VAL A C 1
ATOM 1366 O O . VAL A 1 178 ? -7.998 -11.447 -57.374 1.00 52.34 178 VAL A O 1
ATOM 1369 N N . VAL A 1 179 ? -9.594 -10.815 -58.826 1.00 51.72 179 VAL A N 1
ATOM 1370 C CA . VAL A 1 179 ? -9.527 -12.011 -59.665 1.00 51.72 179 VAL A CA 1
ATOM 1371 C C . VAL A 1 179 ? -8.348 -11.806 -60.608 1.00 51.72 179 VAL A C 1
ATOM 1373 O O . VAL A 1 179 ? -8.416 -11.001 -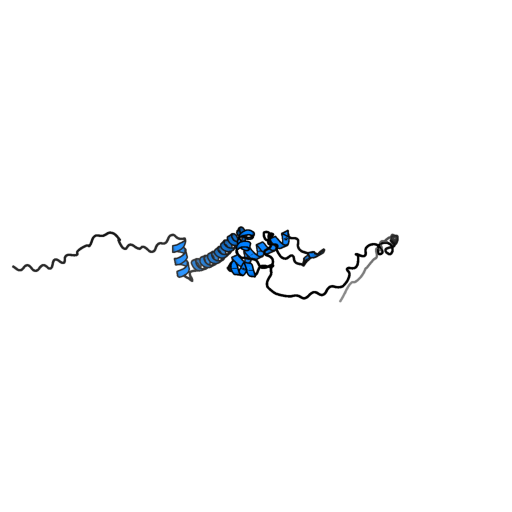61.533 1.00 51.72 179 VAL A O 1
ATOM 1376 N N . ILE A 1 180 ? -7.245 -12.508 -60.358 1.00 53.84 180 ILE A N 1
ATOM 1377 C CA . ILE A 1 180 ? -6.141 -12.586 -61.313 1.00 53.84 180 ILE A CA 1
ATOM 1378 C C . ILE A 1 180 ? -6.595 -13.566 -62.395 1.00 53.84 180 ILE A C 1
ATOM 1380 O O . ILE A 1 180 ? -6.508 -14.781 -62.227 1.00 53.84 180 ILE A O 1
ATOM 1384 N N . GLN A 1 181 ? -7.182 -13.047 -63.470 1.00 46.72 181 GLN A N 1
ATOM 1385 C CA . GLN A 1 181 ? -7.579 -13.861 -64.611 1.00 46.72 181 GLN A CA 1
ATOM 1386 C C . GLN A 1 181 ? -6.303 -14.243 -65.371 1.00 46.72 181 GLN A C 1
ATOM 1388 O O . GLN A 1 181 ? -5.680 -13.404 -66.020 1.00 46.72 181 GLN A O 1
ATOM 1393 N N . SER A 1 182 ? -5.871 -15.500 -65.255 1.00 48.91 182 SER A N 1
ATOM 1394 C CA . SER A 1 182 ? -4.825 -16.043 -66.117 1.00 48.91 182 SER A CA 1
ATOM 1395 C C . SER A 1 182 ? -5.376 -16.121 -67.537 1.00 48.91 182 SER A C 1
ATOM 1397 O O . SER A 1 182 ? -6.159 -17.016 -67.854 1.00 48.91 182 SER A O 1
ATOM 1399 N N . MET A 1 183 ? -4.984 -15.173 -68.389 1.00 43.78 183 MET A N 1
ATOM 1400 C CA . MET A 1 183 ? -5.125 -15.312 -69.836 1.00 43.78 183 MET A CA 1
ATOM 1401 C C . MET A 1 183 ? -4.145 -16.396 -70.284 1.00 43.78 183 MET A C 1
ATOM 1403 O O . MET A 1 183 ? -2.993 -16.130 -70.620 1.00 43.78 183 MET A O 1
ATOM 1407 N N . THR A 1 184 ? -4.595 -17.645 -70.229 1.00 56.34 184 THR A N 1
ATOM 1408 C CA . THR A 1 184 ? -3.996 -18.722 -71.007 1.00 56.34 184 THR A CA 1
ATOM 1409 C C . THR A 1 184 ? -4.382 -18.451 -72.455 1.00 56.34 184 THR A C 1
ATOM 1411 O O . THR A 1 184 ? -5.514 -18.702 -72.856 1.00 56.34 184 THR A O 1
ATOM 1414 N N . GLY A 1 185 ? -3.468 -17.837 -73.204 1.00 52.22 185 GLY A N 1
ATOM 1415 C CA . GLY A 1 185 ? -3.594 -17.710 -74.649 1.00 52.22 185 GLY A CA 1
ATOM 1416 C C . GLY A 1 185 ? -3.428 -19.083 -75.288 1.00 52.22 185 GLY A C 1
ATOM 1417 O O . GLY A 1 185 ? -2.304 -19.541 -75.468 1.00 52.22 185 GLY A O 1
ATOM 1418 N N . ASP A 1 186 ? -4.549 -19.727 -75.592 1.00 54.09 186 ASP A N 1
ATOM 1419 C CA . ASP A 1 186 ? -4.639 -20.823 -76.552 1.00 54.09 186 ASP A CA 1
ATOM 1420 C C . ASP A 1 186 ? -5.726 -20.438 -77.557 1.00 54.09 186 ASP A C 1
ATOM 1422 O O . ASP A 1 186 ? -6.892 -20.771 -77.381 1.00 54.09 186 ASP A O 1
ATOM 1426 N N . ASP A 1 187 ? -5.335 -19.668 -78.572 1.00 48.41 187 ASP A N 1
ATOM 1427 C CA . ASP A 1 187 ? -6.105 -19.518 -79.802 1.00 48.41 187 ASP A CA 1
ATOM 1428 C C . ASP A 1 187 ? -5.162 -19.795 -80.972 1.00 48.41 187 ASP A C 1
ATOM 1430 O O . ASP A 1 187 ? -4.298 -18.999 -81.345 1.00 48.41 187 ASP A O 1
ATOM 1434 N N . ARG A 1 188 ? -5.315 -21.007 -81.499 1.00 45.72 188 ARG A N 1
ATOM 1435 C CA . ARG A 1 188 ? -4.714 -21.503 -82.731 1.00 45.72 188 ARG A CA 1
ATOM 1436 C C . ARG A 1 188 ? -5.270 -20.739 -83.927 1.00 45.72 188 ARG A C 1
ATOM 1438 O O . ARG A 1 188 ? -6.486 -20.759 -84.093 1.00 45.72 188 ARG A O 1
ATOM 1445 N N . LEU A 1 189 ? -4.392 -20.240 -84.797 1.00 48.66 189 LEU A N 1
ATOM 1446 C CA . LEU A 1 189 ? -4.487 -20.326 -86.264 1.00 48.66 189 LEU A CA 1
ATOM 1447 C C . LEU A 1 189 ? -3.076 -20.303 -86.864 1.00 48.66 189 LEU A C 1
ATOM 1449 O O . LEU A 1 189 ? -2.286 -19.420 -86.465 1.00 48.66 189 LEU A O 1
#

Mean predicted aligned error: 19.06 Å

Sequence (189 aa):
MPGDRVAASRLQGEKRAVRSIPPPKRDTERAKRAAAPPRSKPGDGRRLTSAANLPRMAGWNRWRPARRIIDVPGEGQREQTEGEAMAQARAQVLDLMAAGVRQCDIAKLMQPPMDPATLRKHFRHELALGRQRQMAVVAAVAFRLATSGDDPAMTRFWLRTRGGWRDGAGEARSGGGVVIQSMTGDDRL

Solvent-accessible surface area (backbone atoms only — not comparable to full-atom values): 12667 Å² total; per-residue (Å²): 139,82,88,82,84,88,81,92,78,90,82,89,74,85,79,79,82,76,83,80,80,81,80,84,85,76,78,72,75,77,74,74,80,77,84,80,81,82,83,80,83,88,85,83,94,74,78,93,74,78,100,80,76,82,78,88,65,88,78,80,85,69,90,65,58,60,66,47,77,41,78,40,92,95,76,45,78,42,72,47,50,74,67,58,29,45,51,51,51,46,51,52,50,20,51,42,26,32,74,64,55,53,64,69,57,50,18,60,72,39,60,63,62,51,54,53,69,56,45,53,71,77,39,50,65,35,51,52,51,9,45,51,50,28,50,51,54,54,50,53,55,48,50,52,42,32,68,67,70,84,36,66,65,45,30,50,51,46,30,46,76,72,64,72,50,66,85,82,78,83,69,81,90,64,92,75,85,81,80,80,76,78,80,76,86,81,80,90,130

Radius of gyration: 40.98 Å; Cα contacts (8 Å, |Δi|>4): 106; chains: 1; bounding box: 96×52×144 Å

pLDDT: mean 72.36, std 22.61, range [34.53, 97.81]